Protein AF-A0A8T5L065-F1 (afdb_monomer)

Nearest PDB structures (foldseek):
  7xof-assembly1_A  TM=5.013E-01  e=1.429E-01  Oryza sativa Japonica Group
  6brg-assembly1_A  TM=5.162E-01  e=2.402E-01  Mus musculus
  4zwe-assembly1_A  TM=5.488E-01  e=3.851E-01  Homo sapiens
  8ie2-assembly1_F  TM=4.381E-01  e=1.988E-01  Lactiplantibacillus plantarum WCFS1
  7lu4-assembly1_A  TM=4.436E-01  e=3.381E+00  Thermanaerothrix daxensis

pLDDT: mean 92.86, std 9.63, range [46.34, 98.88]

Foldseek 3Di:
DLDDLLRVLQVQFDPALARGQVLLQQLLVQLLVLCVVVVHDPVLSVLLSVLSNQLQSDDDQPDQCRLVVSLCCCVPVCSCVSNPDDPVSSVVSSVLSVQCRPVHDDDDPSVLSSVCSSCLLLQDPCVVVNLVSSCVRNVHDPCCSQVPVVLVVLVPDDRDDPVSCVVRVVSNVVSNPDDDDD

Sequence (182 aa):
MLYTLGDVVKEVAPNLPYHNFEHMQDVSNLCGIHGKLERVSPDKIFLLKSAGFVHDLIYVPGSKHNEETTVITIKDINMLPKIGYSKGEINFISRMIMATKNPTNPRDIYEMIICDSDLDHLGRDDFPEKSELLRIENGVDEATWYGESQPEFLKDFSFYTNSAKKLRGAKLEENKKIKFNF

Solvent-accessible surface area (backbone atoms only — not comparable to full-atom values): 9910 Å² total; per-residue (Å²): 133,88,72,50,74,66,58,54,44,65,74,57,34,36,97,47,76,41,69,20,54,67,45,24,50,49,19,14,50,36,16,44,50,46,26,54,69,71,65,50,54,71,73,57,27,52,46,39,21,54,24,30,48,42,38,56,46,39,68,54,81,92,57,93,49,32,37,61,51,19,43,49,44,50,62,70,71,37,56,44,55,75,70,67,50,49,74,69,54,50,54,53,28,39,54,36,31,55,23,56,45,83,84,65,72,55,88,47,72,66,22,26,38,45,38,38,24,68,54,41,51,58,23,42,91,61,26,66,62,53,52,49,28,46,33,61,56,64,69,52,55,69,66,57,36,66,71,44,53,51,51,62,62,51,70,83,61,71,61,71,43,72,53,50,38,71,74,20,41,70,46,27,64,52,53,75,63,65,76,83,86,129

Structure (mmCIF, N/CA/C/O backbone):
data_AF-A0A8T5L065-F1
#
_entry.id   AF-A0A8T5L065-F1
#
loop_
_atom_site.group_PDB
_atom_site.id
_atom_site.type_symbol
_atom_site.label_atom_id
_atom_site.label_alt_id
_atom_site.label_comp_id
_atom_site.label_asym_id
_atom_site.label_entity_id
_atom_site.label_seq_id
_atom_site.pdbx_PDB_ins_code
_atom_site.Cartn_x
_atom_site.Cartn_y
_atom_site.Cartn_z
_atom_site.occupancy
_atom_site.B_iso_or_equiv
_atom_site.auth_seq_id
_atom_site.auth_comp_id
_atom_site.auth_asym_id
_atom_site.auth_atom_id
_atom_site.pdbx_PDB_model_num
ATOM 1 N N . MET A 1 1 ? -16.154 24.451 11.955 1.00 46.34 1 MET A N 1
ATOM 2 C CA . MET A 1 1 ? -16.259 23.464 10.862 1.00 46.34 1 MET A CA 1
ATOM 3 C C . MET A 1 1 ? -15.648 22.173 11.376 1.00 46.34 1 MET A C 1
ATOM 5 O O . MET A 1 1 ? -14.521 22.225 11.849 1.00 46.34 1 MET A O 1
ATOM 9 N N . LEU A 1 2 ? -16.400 21.072 11.405 1.00 56.25 2 LEU A N 1
ATOM 10 C CA . LEU A 1 2 ? -15.825 19.750 11.668 1.00 56.25 2 LEU A CA 1
ATOM 11 C C . LEU A 1 2 ? -15.235 19.275 10.337 1.00 56.25 2 LEU A C 1
ATOM 13 O O . LEU A 1 2 ? -15.994 18.985 9.419 1.00 56.25 2 LEU A O 1
ATOM 17 N N . TYR A 1 3 ? -13.911 19.297 10.210 1.00 62.69 3 TYR A N 1
ATOM 18 C CA . TYR A 1 3 ? -13.222 18.763 9.035 1.00 62.69 3 TYR A CA 1
ATOM 19 C C . TYR A 1 3 ? -13.342 17.237 9.025 1.00 62.69 3 TYR A C 1
ATOM 21 O O . TYR A 1 3 ? -13.203 16.599 10.074 1.00 62.69 3 TYR A O 1
ATOM 29 N N . THR A 1 4 ? -13.604 16.643 7.861 1.00 77.38 4 THR A N 1
ATOM 30 C CA . THR A 1 4 ? -13.524 15.188 7.697 1.00 77.38 4 THR A CA 1
ATOM 31 C C . THR A 1 4 ? -12.069 14.755 7.518 1.00 77.38 4 THR A C 1
ATOM 33 O O . THR A 1 4 ? -11.200 15.564 7.194 1.00 77.38 4 THR A O 1
ATOM 36 N N . LEU A 1 5 ? -11.787 13.458 7.684 1.00 77.69 5 LEU A N 1
ATOM 37 C CA . LEU A 1 5 ? -10.464 12.911 7.361 1.00 77.69 5 LEU A CA 1
ATOM 38 C C . LEU A 1 5 ? -10.082 13.192 5.898 1.00 77.69 5 LEU A C 1
ATOM 40 O O . LEU A 1 5 ? -8.930 13.501 5.621 1.00 77.69 5 LEU A O 1
ATOM 44 N N . GLY A 1 6 ? -11.059 13.134 4.987 1.00 81.06 6 GLY A N 1
ATOM 45 C CA . GLY A 1 6 ? -10.874 13.434 3.567 1.00 81.06 6 GLY A CA 1
ATOM 46 C C . GLY A 1 6 ? -10.395 14.859 3.315 1.00 81.06 6 GLY A C 1
ATOM 47 O O . GLY A 1 6 ? -9.448 15.048 2.557 1.00 81.06 6 GLY A O 1
ATOM 48 N N . ASP A 1 7 ? -11.010 15.837 3.984 1.00 79.88 7 ASP A N 1
ATOM 49 C CA . ASP A 1 7 ? -10.659 17.252 3.820 1.00 79.88 7 ASP A CA 1
ATOM 50 C C . ASP A 1 7 ? -9.219 17.511 4.268 1.00 79.88 7 ASP A C 1
ATOM 52 O O . ASP A 1 7 ? -8.439 18.111 3.535 1.00 79.88 7 ASP A O 1
ATOM 56 N N . VAL A 1 8 ? -8.841 16.982 5.438 1.00 79.00 8 VAL A N 1
ATOM 57 C CA . VAL A 1 8 ? -7.492 17.173 5.984 1.00 79.00 8 VAL A CA 1
ATOM 58 C C . VAL A 1 8 ? -6.441 16.498 5.107 1.00 79.00 8 VAL A C 1
ATOM 60 O O . VAL A 1 8 ? -5.447 17.132 4.771 1.00 79.00 8 VAL A O 1
ATOM 63 N N . VAL A 1 9 ? -6.648 15.233 4.712 1.00 84.19 9 VAL A N 1
ATOM 64 C CA . VAL A 1 9 ? -5.679 14.512 3.867 1.00 84.19 9 VAL A CA 1
ATOM 65 C C . VAL A 1 9 ? -5.486 15.226 2.536 1.00 84.19 9 VAL A C 1
ATOM 67 O O . VAL A 1 9 ? -4.354 15.378 2.099 1.00 84.19 9 VAL A O 1
ATOM 70 N N . LYS A 1 10 ? -6.559 15.715 1.907 1.00 85.12 10 LYS A N 1
ATOM 71 C CA . LYS A 1 10 ? -6.457 16.415 0.623 1.00 85.12 10 LYS A CA 1
ATOM 72 C C . LYS A 1 10 ? -5.631 17.701 0.704 1.00 85.12 10 LYS A C 1
ATOM 74 O O . LYS A 1 10 ? -4.955 18.039 -0.259 1.00 85.12 10 LYS A O 1
ATOM 79 N N . GLU A 1 11 ? -5.684 18.410 1.829 1.00 83.94 11 GLU A N 1
ATOM 80 C CA . GLU A 1 11 ? -4.907 19.638 2.033 1.00 83.94 11 GLU A CA 1
ATOM 81 C C . GLU A 1 11 ? -3.415 19.376 2.274 1.00 83.94 11 GLU A C 1
ATOM 83 O O . GLU A 1 11 ? -2.593 20.219 1.918 1.00 83.94 11 GLU A O 1
ATOM 88 N N . VAL A 1 12 ? -3.062 18.238 2.880 1.00 86.38 12 VAL A N 1
ATOM 89 C CA . VAL A 1 12 ? -1.673 17.941 3.281 1.00 86.38 12 VAL A CA 1
ATOM 90 C C . VAL A 1 12 ? -0.993 16.862 2.438 1.00 86.38 12 VAL A C 1
ATOM 92 O O . VAL A 1 12 ? 0.189 16.603 2.647 1.00 86.38 12 VAL A O 1
ATOM 95 N N . ALA A 1 13 ? -1.719 16.222 1.518 1.00 91.56 13 ALA A N 1
ATOM 96 C CA . ALA A 1 13 ? -1.183 15.167 0.670 1.00 91.56 13 ALA A CA 1
ATOM 97 C C . ALA A 1 13 ? 0.028 15.664 -0.140 1.00 91.56 13 ALA A C 1
ATOM 99 O O . ALA A 1 13 ? 0.032 16.815 -0.596 1.00 91.56 13 ALA A O 1
ATOM 100 N N . PRO A 1 14 ? 1.039 14.809 -0.370 1.00 94.12 14 PRO A N 1
ATOM 101 C CA . PRO A 1 14 ? 2.183 15.206 -1.169 1.00 94.12 14 PRO A CA 1
ATOM 102 C C . PRO A 1 14 ? 1.766 15.524 -2.609 1.00 94.12 14 PRO A C 1
ATOM 104 O O . PRO A 1 14 ? 0.931 14.847 -3.211 1.00 94.12 14 PRO A O 1
ATOM 107 N N . ASN A 1 15 ? 2.387 16.554 -3.181 1.00 95.50 15 ASN A N 1
ATOM 108 C CA . ASN A 1 15 ? 2.248 16.885 -4.595 1.00 95.50 15 ASN A CA 1
ATOM 109 C C . ASN A 1 15 ? 3.345 16.170 -5.400 1.00 95.50 15 ASN A C 1
ATOM 111 O O . ASN A 1 15 ? 4.297 16.803 -5.862 1.00 95.50 15 ASN A O 1
ATOM 115 N N . LEU A 1 16 ? 3.241 14.842 -5.484 1.00 97.44 16 LEU A N 1
ATOM 116 C CA . LEU A 1 16 ? 4.192 13.969 -6.175 1.00 97.44 16 LEU A CA 1
ATOM 117 C C . LEU A 1 16 ? 3.524 13.225 -7.348 1.00 97.44 16 LEU A C 1
ATOM 119 O O . LEU A 1 16 ? 2.303 13.044 -7.340 1.00 97.44 16 LEU A O 1
ATOM 123 N N . PRO A 1 17 ? 4.289 12.777 -8.364 1.00 97.75 17 PRO A N 1
ATOM 124 C CA . PRO A 1 17 ? 3.739 12.020 -9.487 1.00 97.75 17 PRO A CA 1
ATOM 125 C C . PRO A 1 17 ? 2.996 10.739 -9.084 1.00 97.75 17 PRO A C 1
ATOM 127 O O . PRO A 1 17 ? 1.953 10.453 -9.673 1.00 97.75 17 PRO A O 1
ATOM 130 N N . TYR A 1 18 ? 3.496 9.985 -8.096 1.00 98.00 18 TYR A N 1
ATOM 131 C CA . TYR A 1 18 ? 2.888 8.731 -7.652 1.00 98.00 18 TYR A CA 1
ATOM 132 C C . TYR A 1 18 ? 2.344 8.818 -6.224 1.00 98.00 18 TYR A C 1
ATOM 134 O O . TYR A 1 18 ? 1.146 8.620 -6.034 1.00 98.00 18 TYR A O 1
ATOM 142 N N . HIS A 1 19 ? 3.178 9.135 -5.229 1.00 97.88 19 HIS A N 1
ATOM 143 C CA . HIS A 1 19 ? 2.781 9.144 -3.814 1.00 97.88 19 HIS A CA 1
ATOM 144 C C . HIS A 1 19 ? 1.993 10.418 -3.475 1.00 97.88 19 HIS A C 1
ATOM 146 O O . HIS A 1 19 ? 2.498 11.349 -2.853 1.00 97.88 19 HIS A O 1
ATOM 152 N N . ASN A 1 20 ? 0.745 10.473 -3.937 1.00 97.00 20 ASN A N 1
ATOM 153 C CA . ASN A 1 20 ? -0.168 11.612 -3.841 1.00 97.00 20 ASN A CA 1
ATOM 154 C C . ASN A 1 20 ? -1.537 11.214 -3.260 1.00 97.00 20 ASN A C 1
ATOM 156 O O . ASN A 1 20 ? -1.747 10.092 -2.787 1.00 97.00 20 ASN A O 1
ATOM 160 N N . PHE A 1 21 ? -2.482 12.159 -3.267 1.00 96.31 21 PHE A N 1
ATOM 161 C CA . PHE A 1 21 ? -3.842 11.941 -2.772 1.00 96.31 21 PHE A CA 1
ATOM 162 C C . PHE A 1 21 ? -4.540 10.774 -3.482 1.00 96.31 21 PHE A C 1
ATOM 164 O O . PHE A 1 21 ? -5.190 9.953 -2.832 1.00 96.31 21 PHE A O 1
ATOM 171 N N . GLU A 1 22 ? -4.406 10.689 -4.804 1.00 96.75 22 GLU A N 1
ATOM 172 C CA . GLU A 1 22 ? -5.032 9.664 -5.630 1.00 96.75 22 GLU A CA 1
ATOM 173 C C . GLU A 1 22 ? -4.492 8.267 -5.299 1.00 96.75 22 GLU A C 1
ATOM 175 O O . GLU A 1 22 ? -5.286 7.332 -5.192 1.00 96.75 22 GLU A O 1
ATOM 180 N N . HIS A 1 23 ? -3.180 8.122 -5.068 1.00 97.75 23 HIS A N 1
ATOM 181 C CA . HIS A 1 23 ? -2.582 6.870 -4.578 1.00 97.75 23 HIS A CA 1
ATOM 182 C C . HIS A 1 23 ? -3.157 6.461 -3.221 1.00 97.75 23 HIS A C 1
ATOM 184 O O . HIS A 1 23 ? -3.730 5.381 -3.096 1.00 97.75 23 HIS A O 1
ATOM 190 N N . MET A 1 24 ? -3.125 7.347 -2.222 1.00 97.38 24 MET A N 1
ATOM 191 C CA . MET A 1 24 ? -3.679 7.041 -0.894 1.00 97.38 24 MET A CA 1
ATOM 192 C C . MET A 1 24 ? -5.179 6.700 -0.944 1.00 97.38 24 MET A C 1
ATOM 194 O O . MET A 1 24 ? -5.663 5.824 -0.217 1.00 97.38 24 MET A O 1
ATOM 198 N N . GLN A 1 25 ? -5.940 7.364 -1.816 1.00 97.31 25 GLN A N 1
ATOM 199 C CA . GLN A 1 25 ? -7.348 7.050 -2.042 1.00 97.31 25 GLN A CA 1
ATOM 200 C C . GLN A 1 25 ? -7.537 5.665 -2.678 1.00 97.31 25 GLN A C 1
ATOM 202 O O . GLN A 1 25 ? -8.428 4.923 -2.252 1.00 97.31 25 GLN A O 1
ATOM 207 N N . ASP A 1 26 ? -6.712 5.302 -3.661 1.00 98.38 26 ASP A N 1
ATOM 208 C CA . ASP A 1 26 ? -6.732 3.984 -4.299 1.00 98.38 26 ASP A CA 1
ATOM 209 C C . ASP A 1 26 ? -6.403 2.875 -3.288 1.00 98.38 26 ASP A C 1
ATOM 211 O O . ASP A 1 26 ? -7.205 1.956 -3.098 1.00 98.38 26 ASP A O 1
ATOM 215 N N . VAL A 1 27 ? -5.316 3.025 -2.522 1.00 98.69 27 VAL A N 1
ATOM 216 C CA . VAL A 1 27 ? -4.924 2.075 -1.466 1.00 98.69 27 VAL A CA 1
ATOM 217 C C . VAL A 1 27 ? -6.023 1.932 -0.409 1.00 98.69 27 VAL A C 1
ATOM 219 O O . VAL A 1 27 ? -6.368 0.818 -0.011 1.00 98.69 27 VAL A O 1
ATOM 222 N N . SER A 1 28 ? -6.668 3.029 0.007 1.00 98.50 28 SER A N 1
ATOM 223 C CA . SER A 1 28 ? -7.823 2.971 0.917 1.00 98.50 28 SER A CA 1
ATOM 224 C C . SER A 1 28 ? -8.985 2.149 0.348 1.00 98.50 28 SER A C 1
ATOM 226 O O . SER A 1 28 ? -9.624 1.369 1.064 1.00 98.50 28 SER A O 1
ATOM 228 N N . ASN A 1 29 ? -9.283 2.297 -0.943 1.00 98.56 29 ASN A N 1
ATOM 229 C CA . ASN A 1 29 ? -10.345 1.537 -1.596 1.00 98.56 29 ASN A CA 1
ATOM 230 C C . ASN A 1 29 ? -9.992 0.049 -1.694 1.00 98.56 29 ASN A C 1
ATOM 232 O O . ASN A 1 29 ? -10.839 -0.797 -1.383 1.00 98.56 29 ASN A O 1
ATOM 236 N N . LEU A 1 30 ? -8.746 -0.265 -2.043 1.00 98.69 30 LEU A N 1
ATOM 237 C CA . LEU A 1 30 ? -8.224 -1.627 -2.145 1.00 98.69 30 LEU A CA 1
ATOM 238 C C . LEU A 1 30 ? -8.205 -2.344 -0.794 1.00 98.69 30 LEU A C 1
ATOM 240 O O . LEU A 1 30 ? -8.701 -3.467 -0.712 1.00 98.69 30 LEU A O 1
ATOM 244 N N . CYS A 1 31 ? -7.813 -1.661 0.285 1.00 98.75 31 CYS A N 1
ATOM 245 C CA . CYS A 1 31 ? -7.964 -2.155 1.657 1.00 98.75 31 CYS A CA 1
ATOM 246 C C . CYS A 1 31 ? -9.412 -2.590 1.947 1.00 98.75 31 CYS A C 1
ATOM 248 O O . CYS A 1 31 ? -9.663 -3.618 2.582 1.00 98.75 31 CYS A O 1
ATOM 250 N N . GLY A 1 32 ? -10.388 -1.823 1.451 1.00 98.62 32 GLY A N 1
ATOM 251 C CA . GLY A 1 32 ? -11.808 -2.147 1.562 1.00 98.62 32 GLY A CA 1
ATOM 252 C C . GLY A 1 32 ? -12.239 -3.364 0.738 1.00 98.62 32 GLY A C 1
ATOM 253 O O . GLY A 1 32 ? -13.094 -4.128 1.187 1.00 98.62 32 GLY A O 1
ATOM 254 N N . ILE A 1 33 ? -11.676 -3.548 -0.458 1.00 98.56 33 ILE A N 1
ATOM 255 C CA . ILE A 1 33 ? -11.961 -4.691 -1.339 1.00 98.56 33 ILE A CA 1
ATOM 256 C C . ILE A 1 33 ? -11.343 -5.966 -0.759 1.00 98.56 33 ILE A C 1
ATOM 258 O O . ILE A 1 33 ? -12.066 -6.930 -0.498 1.00 98.56 33 ILE A O 1
ATOM 262 N N . HIS A 1 34 ? -10.036 -5.954 -0.496 1.00 98.56 34 HIS A N 1
ATOM 263 C CA . HIS A 1 34 ? -9.298 -7.092 0.054 1.00 98.56 34 HIS A CA 1
ATOM 264 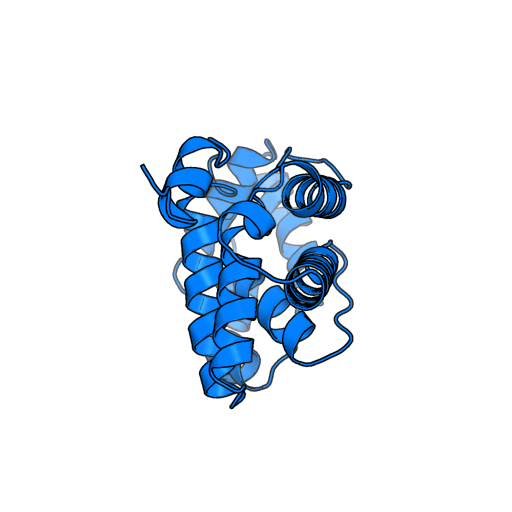C C . HIS A 1 34 ? -9.822 -7.485 1.435 1.00 98.56 34 HIS A C 1
ATOM 266 O O . HIS A 1 34 ? -10.085 -8.661 1.674 1.00 98.56 34 HIS A O 1
ATOM 272 N N . GLY A 1 35 ? -10.129 -6.513 2.301 1.00 98.56 35 GLY A N 1
ATOM 273 C CA . GLY A 1 35 ? -10.752 -6.779 3.599 1.00 98.56 35 GLY A CA 1
ATOM 274 C C . GLY A 1 35 ? -12.093 -7.517 3.499 1.00 98.56 35 GLY A C 1
ATOM 275 O O . GLY A 1 35 ? -12.348 -8.435 4.278 1.00 98.56 35 GLY A O 1
ATOM 276 N N . LYS A 1 36 ? -12.939 -7.189 2.511 1.00 98.56 36 LYS A N 1
ATOM 277 C CA . LYS A 1 36 ? -14.193 -7.929 2.270 1.00 98.56 36 LYS A CA 1
ATOM 278 C C . LYS A 1 36 ? -13.935 -9.345 1.759 1.00 98.56 36 LYS A C 1
ATOM 280 O O . LYS A 1 36 ? -14.602 -10.276 2.208 1.00 98.56 36 LYS A O 1
ATOM 285 N N . LEU A 1 37 ? -12.992 -9.511 0.830 1.00 98.38 37 LEU A N 1
ATOM 286 C CA . LEU A 1 37 ? -12.652 -10.817 0.253 1.00 98.38 37 LEU A CA 1
ATOM 287 C C . LEU A 1 37 ? -12.063 -11.770 1.303 1.00 98.38 37 LEU A C 1
ATOM 289 O O . LEU A 1 37 ? -12.401 -12.953 1.307 1.00 98.38 37 LEU A O 1
ATOM 293 N N . GLU A 1 38 ? -11.276 -11.239 2.237 1.00 98.44 38 GLU A N 1
ATOM 294 C CA . GLU A 1 38 ? -10.713 -11.964 3.385 1.00 98.44 38 GLU A CA 1
ATOM 295 C C . GLU A 1 38 ? -11.676 -12.043 4.588 1.00 98.44 38 GLU A C 1
ATOM 297 O O . GLU A 1 38 ? -11.320 -12.553 5.649 1.00 98.44 38 GLU A O 1
ATOM 302 N N . ARG A 1 39 ? -12.931 -11.591 4.428 1.00 98.06 39 ARG A N 1
ATOM 303 C CA . ARG A 1 39 ? -14.007 -11.676 5.437 1.00 98.06 39 ARG A CA 1
ATOM 304 C C . ARG A 1 39 ? -13.674 -10.985 6.765 1.00 98.06 39 ARG A C 1
ATOM 306 O O . ARG A 1 39 ? -14.130 -11.411 7.827 1.00 98.06 39 ARG A O 1
ATOM 313 N N . VAL A 1 40 ? -12.907 -9.900 6.703 1.00 98.25 40 VAL A N 1
ATOM 314 C CA . VAL A 1 40 ? -12.627 -9.030 7.846 1.00 98.25 40 VAL A CA 1
ATOM 315 C C . VAL A 1 40 ? -13.912 -8.318 8.286 1.00 98.25 40 VAL A C 1
ATOM 317 O O . VAL A 1 40 ? -14.769 -7.980 7.467 1.00 98.25 40 VAL A O 1
ATOM 320 N N . SER A 1 41 ? -14.073 -8.094 9.591 1.00 98.19 41 SER A N 1
ATOM 321 C CA . SER A 1 41 ? -15.260 -7.432 10.133 1.00 98.19 41 SER A CA 1
ATOM 322 C C . SER A 1 41 ? -15.355 -5.959 9.689 1.00 98.19 41 SER A C 1
ATOM 324 O O . SER A 1 41 ? -14.328 -5.314 9.462 1.00 98.19 41 SER A O 1
ATOM 326 N N . PRO A 1 42 ? -16.568 -5.382 9.568 1.00 97.81 42 PRO A N 1
ATOM 327 C CA . PRO A 1 42 ? -16.742 -4.017 9.062 1.00 97.81 42 PRO A CA 1
ATOM 328 C C . PRO A 1 42 ? -15.982 -2.934 9.843 1.00 97.81 42 PRO A C 1
ATOM 330 O O . PRO A 1 42 ? -15.457 -2.003 9.237 1.00 97.81 42 PRO A O 1
ATOM 333 N N . ASP A 1 43 ? -15.879 -3.069 11.168 1.00 96.62 43 ASP A N 1
ATOM 334 C CA . ASP A 1 43 ? -15.108 -2.170 12.035 1.00 96.62 43 ASP A CA 1
ATOM 335 C C . ASP A 1 43 ? -13.608 -2.215 11.711 1.00 96.62 43 ASP A C 1
ATOM 337 O O . ASP A 1 43 ? -12.946 -1.182 11.644 1.00 96.62 43 ASP A O 1
ATOM 341 N N . LYS A 1 44 ? -13.062 -3.400 11.425 1.00 98.31 44 LYS A N 1
ATOM 342 C CA . LYS A 1 44 ? -11.657 -3.557 11.034 1.00 98.31 44 LYS A CA 1
ATOM 343 C C . LYS A 1 44 ? -11.402 -3.140 9.595 1.00 98.31 44 LYS A C 1
ATOM 345 O O . LYS A 1 44 ? -10.351 -2.564 9.328 1.00 98.31 44 LYS A O 1
ATOM 350 N N . ILE A 1 45 ? -12.364 -3.345 8.694 1.00 98.56 45 ILE A N 1
ATOM 351 C CA . ILE A 1 45 ? -12.307 -2.789 7.336 1.00 98.56 45 ILE A CA 1
ATOM 352 C C . ILE A 1 45 ? -12.235 -1.265 7.402 1.00 98.56 45 ILE A C 1
ATOM 354 O O . ILE A 1 45 ? -11.416 -0.678 6.706 1.00 98.56 45 ILE A O 1
ATOM 358 N N . PHE A 1 46 ? -13.037 -0.618 8.250 1.00 97.19 46 PHE A N 1
ATOM 359 C CA . PHE A 1 46 ? -12.953 0.830 8.434 1.00 97.19 46 PHE A CA 1
ATOM 360 C C . PHE A 1 46 ? -11.533 1.265 8.827 1.00 97.19 46 PHE A C 1
ATOM 362 O O . PHE A 1 46 ? -10.966 2.126 8.163 1.00 97.19 46 PHE A O 1
ATOM 369 N N . LEU A 1 47 ? -10.909 0.606 9.810 1.00 97.88 47 LEU A N 1
ATOM 370 C CA . LEU A 1 47 ? -9.535 0.925 10.222 1.00 97.88 47 LEU A CA 1
ATOM 371 C C . LEU A 1 47 ? -8.484 0.633 9.138 1.00 97.88 47 LEU A C 1
ATOM 373 O O . LEU A 1 47 ? -7.535 1.403 9.002 1.00 97.88 47 LEU A O 1
ATOM 377 N N . LEU A 1 48 ? -8.648 -0.438 8.354 1.00 98.62 48 LEU A N 1
ATOM 378 C CA . LEU A 1 48 ? -7.799 -0.745 7.194 1.00 98.62 48 LEU A CA 1
ATOM 379 C C . LEU A 1 48 ? -7.874 0.362 6.141 1.00 98.62 48 LEU A C 1
ATOM 381 O O . LEU A 1 48 ? -6.848 0.834 5.653 1.00 98.62 48 LEU A O 1
ATOM 385 N N . LYS A 1 49 ? -9.093 0.806 5.819 1.00 98.25 49 LYS A N 1
ATOM 386 C CA . LYS A 1 49 ? -9.316 1.919 4.896 1.00 98.25 49 LYS A CA 1
ATOM 387 C C . LYS A 1 49 ? -8.666 3.198 5.408 1.00 98.25 49 LYS A C 1
ATOM 389 O O . LYS A 1 49 ? -8.053 3.908 4.617 1.00 98.25 49 LYS A O 1
ATOM 394 N N . SER A 1 50 ? -8.781 3.482 6.704 1.00 96.44 50 SER A N 1
ATOM 395 C CA . SER A 1 50 ? -8.157 4.654 7.319 1.00 96.44 50 SER A CA 1
ATOM 396 C C . SER A 1 50 ? -6.637 4.592 7.258 1.00 96.44 50 SER A C 1
ATOM 398 O O . SER A 1 50 ? -6.022 5.604 6.956 1.00 96.44 50 SER A O 1
ATOM 400 N N . ALA A 1 51 ? -6.036 3.420 7.490 1.00 97.69 51 ALA A N 1
ATOM 401 C CA . ALA A 1 51 ? -4.594 3.239 7.357 1.00 97.69 51 ALA A CA 1
ATOM 402 C C . ALA A 1 51 ? -4.122 3.437 5.915 1.00 97.69 51 ALA A C 1
ATOM 404 O O . ALA A 1 51 ? -3.235 4.251 5.693 1.00 97.69 51 ALA A O 1
ATOM 405 N N . GLY A 1 52 ? -4.770 2.795 4.937 1.00 98.06 52 GLY A N 1
ATOM 406 C CA . GLY A 1 52 ? -4.443 2.995 3.520 1.00 98.06 52 GLY A CA 1
ATOM 407 C C . GLY A 1 52 ? -4.582 4.455 3.075 1.00 98.06 52 GLY A C 1
ATOM 408 O O . GLY A 1 52 ? -3.747 4.964 2.340 1.00 98.06 52 GLY A O 1
ATOM 409 N N . PHE A 1 53 ? -5.577 5.173 3.600 1.00 96.56 53 PHE A N 1
ATOM 410 C CA . PHE A 1 53 ? -5.819 6.573 3.244 1.00 96.56 53 PHE A CA 1
ATOM 411 C C . PHE A 1 53 ? -4.772 7.561 3.776 1.00 96.56 53 PHE A C 1
ATOM 413 O O . PHE A 1 53 ? -4.750 8.706 3.337 1.00 96.56 53 PHE A O 1
ATOM 420 N N . VAL A 1 54 ? -3.942 7.154 4.741 1.00 95.69 54 VAL A N 1
ATOM 421 C CA . VAL A 1 54 ? -2.955 8.045 5.372 1.00 95.69 54 VAL A CA 1
ATOM 422 C C . VAL A 1 54 ? -1.536 7.479 5.386 1.00 95.69 54 VAL A C 1
ATOM 424 O O . VAL A 1 54 ? -0.669 8.122 5.962 1.00 95.69 54 VAL A O 1
ATOM 427 N N . HIS A 1 55 ? -1.281 6.295 4.820 1.00 97.25 55 HIS A N 1
ATOM 428 C CA . HIS A 1 55 ? 0.013 5.610 4.966 1.00 97.25 55 HIS A CA 1
ATOM 429 C C . HIS A 1 55 ? 1.205 6.400 4.394 1.00 97.25 55 HIS A C 1
ATOM 431 O O . HIS A 1 55 ? 2.265 6.406 5.017 1.00 97.25 55 HIS A O 1
ATOM 437 N N . ASP A 1 56 ? 0.975 7.166 3.324 1.00 96.88 56 ASP A N 1
ATOM 438 C CA . ASP A 1 56 ? 1.961 8.047 2.679 1.00 96.88 56 ASP A CA 1
ATOM 439 C C . ASP A 1 56 ? 1.656 9.533 2.877 1.00 96.88 56 ASP A C 1
ATOM 441 O O . ASP A 1 56 ? 2.027 10.384 2.068 1.00 96.88 56 ASP A O 1
ATOM 445 N N . LEU A 1 57 ? 0.968 9.877 3.970 1.00 93.75 57 LEU A N 1
ATOM 446 C CA . LEU A 1 57 ? 0.628 11.269 4.264 1.00 93.75 57 LEU A CA 1
ATOM 447 C C . LEU A 1 57 ? 1.878 12.157 4.324 1.00 93.75 57 LEU A C 1
ATOM 449 O O . LEU A 1 57 ? 1.831 13.315 3.918 1.00 93.75 57 LEU A O 1
ATOM 453 N N . ILE A 1 58 ? 2.986 11.604 4.827 1.00 94.06 58 ILE A N 1
ATOM 454 C CA . ILE A 1 58 ? 4.310 12.208 4.754 1.00 94.06 58 ILE A CA 1
ATOM 455 C C . ILE A 1 58 ? 5.202 11.316 3.900 1.00 94.06 58 ILE A C 1
ATOM 457 O O . ILE A 1 58 ? 5.602 10.234 4.331 1.00 94.06 58 ILE A O 1
ATOM 461 N N . TYR A 1 59 ? 5.554 11.802 2.712 1.00 96.06 59 TYR A N 1
ATOM 462 C CA . TYR A 1 59 ? 6.388 11.059 1.780 1.00 96.06 59 TYR A CA 1
ATOM 463 C C . TYR A 1 59 ? 7.503 11.929 1.200 1.00 96.06 59 TYR A C 1
ATOM 465 O O . TYR A 1 59 ? 7.262 13.017 0.673 1.00 96.06 59 TYR A O 1
ATOM 473 N N . VAL A 1 60 ? 8.737 11.435 1.300 1.00 96.12 60 VAL A N 1
ATOM 474 C C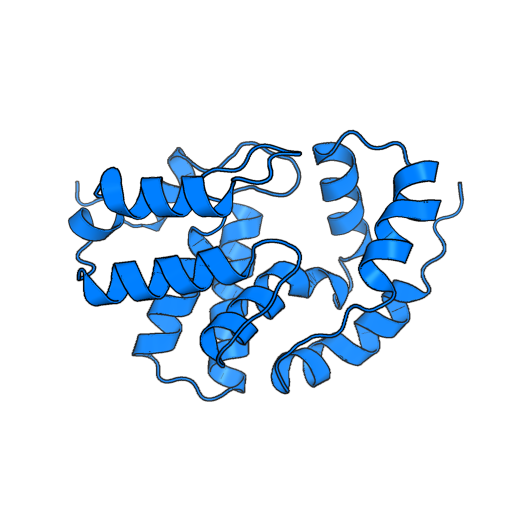A . VAL A 1 60 ? 9.922 12.023 0.669 1.00 96.12 60 VAL A CA 1
ATOM 475 C C . VAL A 1 60 ? 10.590 10.941 -0.187 1.00 96.12 60 VAL A C 1
ATOM 477 O O . VAL A 1 60 ? 11.018 9.926 0.375 1.00 96.12 60 VAL A O 1
ATOM 480 N N . PRO A 1 61 ? 10.710 11.125 -1.517 1.00 94.00 61 PRO A N 1
ATOM 481 C CA . PRO A 1 61 ? 11.376 10.154 -2.384 1.00 94.00 61 PRO A CA 1
ATOM 482 C C . PRO A 1 61 ? 12.797 9.824 -1.902 1.00 94.00 61 PRO A C 1
ATOM 484 O O . PRO A 1 61 ? 13.562 10.711 -1.519 1.00 94.00 61 PRO A O 1
ATOM 487 N N . GLY A 1 62 ? 13.141 8.534 -1.872 1.00 90.31 62 GLY A N 1
ATOM 488 C CA . GLY A 1 62 ? 14.440 8.029 -1.402 1.00 90.31 62 GLY A CA 1
ATOM 489 C C . GLY A 1 62 ? 14.636 7.972 0.123 1.00 90.31 62 GLY A C 1
ATOM 490 O O . GLY A 1 62 ? 15.654 7.455 0.591 1.00 90.31 62 GLY A O 1
ATOM 491 N N . SER A 1 63 ? 13.687 8.465 0.923 1.00 93.88 63 SER A N 1
ATOM 492 C CA . SER A 1 63 ? 13.740 8.368 2.386 1.00 93.88 63 SER A CA 1
ATOM 493 C C . SER A 1 63 ? 13.409 6.956 2.874 1.00 93.88 63 SER A C 1
ATOM 495 O O . SER A 1 63 ? 12.474 6.321 2.403 1.00 93.88 63 SER A O 1
ATOM 497 N N . LYS A 1 64 ? 14.137 6.483 3.895 1.00 93.38 64 LYS A N 1
ATOM 498 C CA . LYS A 1 64 ? 13.856 5.214 4.599 1.00 93.38 64 LYS A CA 1
ATOM 499 C C . LYS A 1 64 ? 12.992 5.399 5.850 1.00 93.38 64 LYS A C 1
ATOM 501 O O . LYS A 1 64 ? 12.944 4.496 6.685 1.00 93.38 64 LYS A O 1
ATOM 506 N N . HIS A 1 65 ? 12.417 6.585 6.035 1.00 96.00 65 HIS A N 1
ATOM 507 C CA . HIS A 1 65 ? 11.735 6.989 7.267 1.00 96.00 65 HIS A CA 1
ATOM 508 C C . HIS A 1 65 ? 10.304 7.493 7.029 1.00 96.00 65 HIS A C 1
ATOM 510 O O . HIS A 1 65 ? 9.743 8.140 7.915 1.00 96.00 65 HIS A O 1
ATOM 516 N N . ASN A 1 66 ? 9.723 7.259 5.847 1.00 96.94 66 ASN A N 1
ATOM 517 C CA . ASN A 1 66 ? 8.407 7.798 5.492 1.00 96.94 66 ASN A CA 1
ATOM 518 C C . ASN A 1 66 ? 7.313 7.232 6.410 1.00 96.94 66 ASN A C 1
ATOM 520 O O . ASN A 1 66 ? 6.582 8.001 7.030 1.00 96.94 66 ASN A O 1
ATOM 524 N N . GLU A 1 67 ? 7.284 5.917 6.632 1.00 97.62 67 GLU A N 1
ATOM 525 C CA . GLU A 1 67 ? 6.279 5.259 7.473 1.00 97.62 67 GLU A CA 1
ATOM 526 C C . GLU A 1 67 ? 6.395 5.694 8.938 1.00 97.62 67 GLU A C 1
ATOM 528 O O . GLU A 1 67 ? 5.389 6.030 9.569 1.00 97.62 67 GLU A O 1
ATOM 533 N N . GLU A 1 68 ? 7.617 5.756 9.488 1.00 96.44 68 GLU A N 1
ATOM 534 C CA . GLU A 1 68 ? 7.834 6.273 10.843 1.00 96.44 68 GLU A CA 1
ATOM 535 C C . GLU A 1 68 ? 7.353 7.719 10.983 1.00 96.44 68 GLU A C 1
ATOM 537 O O . GLU A 1 68 ? 6.673 8.056 11.956 1.00 96.44 68 GLU A O 1
ATOM 542 N N . THR A 1 69 ? 7.689 8.570 10.012 1.00 94.75 69 THR A N 1
ATOM 543 C CA . THR A 1 69 ? 7.331 9.993 10.039 1.00 94.75 69 THR A CA 1
ATOM 544 C C . THR A 1 69 ? 5.822 10.190 9.909 1.00 94.75 69 THR A C 1
ATOM 546 O O . THR A 1 69 ? 5.240 11.003 10.635 1.00 94.75 69 THR A O 1
ATOM 549 N N . THR A 1 70 ? 5.163 9.405 9.057 1.00 95.06 70 THR A N 1
ATOM 550 C CA . THR A 1 70 ? 3.703 9.363 8.957 1.00 95.06 70 THR A CA 1
ATOM 551 C C . THR A 1 70 ? 3.081 8.919 10.278 1.00 95.06 70 THR A C 1
ATOM 553 O O . THR A 1 70 ? 2.164 9.570 10.776 1.00 95.06 70 THR A O 1
ATOM 556 N N . VAL A 1 71 ? 3.593 7.853 10.903 1.00 95.00 71 VAL A N 1
ATOM 557 C CA . VAL A 1 71 ? 3.081 7.351 12.188 1.00 95.00 71 VAL A CA 1
ATOM 558 C C . VAL A 1 71 ? 3.204 8.390 13.299 1.00 95.00 71 VAL A C 1
ATOM 560 O O . VAL A 1 71 ? 2.259 8.559 14.074 1.00 95.00 71 VAL A O 1
ATOM 563 N N . ILE A 1 72 ? 4.341 9.084 13.378 1.00 92.19 72 ILE A N 1
ATOM 564 C CA . ILE A 1 72 ? 4.540 10.210 14.300 1.00 92.19 72 ILE A CA 1
ATOM 565 C C . ILE A 1 72 ? 3.494 11.287 14.011 1.00 92.19 72 ILE A C 1
ATOM 567 O O . ILE A 1 72 ? 2.765 11.692 14.909 1.00 92.19 72 ILE A O 1
ATOM 571 N N . THR A 1 73 ? 3.333 11.673 12.747 1.00 88.88 73 THR A N 1
ATOM 572 C CA . THR A 1 73 ? 2.388 12.712 12.325 1.00 88.88 73 THR A CA 1
ATOM 573 C C . THR A 1 73 ? 0.940 12.396 12.708 1.00 88.88 73 THR A C 1
ATOM 575 O O . THR A 1 73 ? 0.275 13.220 13.340 1.00 88.88 73 THR A O 1
ATOM 578 N N . ILE A 1 74 ? 0.432 11.200 12.399 1.00 88.62 74 ILE A N 1
ATOM 579 C CA . ILE A 1 7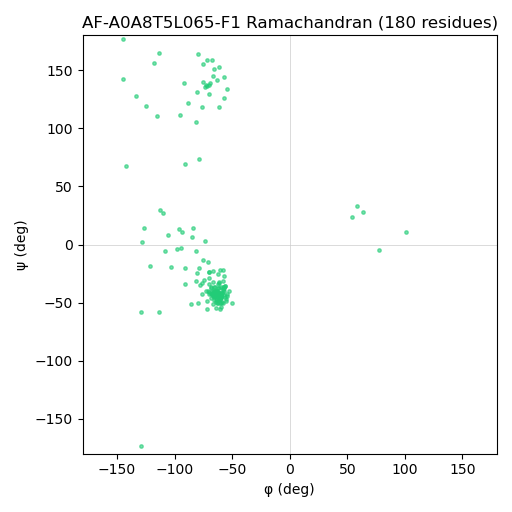4 ? -0.971 10.852 12.686 1.00 88.62 74 ILE A CA 1
ATOM 580 C C . ILE A 1 74 ? -1.252 10.696 14.189 1.00 88.62 74 ILE A C 1
ATOM 582 O O . ILE A 1 74 ? -2.402 10.857 14.613 1.00 88.62 74 ILE A O 1
ATOM 586 N N . LYS A 1 75 ? -0.218 10.394 14.990 1.00 86.06 75 LYS A N 1
ATOM 587 C CA . LYS A 1 75 ? -0.286 10.337 16.457 1.00 86.06 75 LYS A CA 1
ATOM 588 C C . LYS A 1 75 ? -0.210 11.730 17.082 1.00 86.06 75 LYS A C 1
ATOM 590 O O . LYS A 1 75 ? -1.068 12.067 17.896 1.00 86.06 75 LYS A O 1
ATOM 595 N N . ASP A 1 76 ? 0.776 12.530 16.684 1.00 69.69 76 ASP A N 1
ATOM 596 C CA . ASP A 1 76 ? 1.184 13.751 17.388 1.00 69.69 76 ASP A CA 1
ATOM 597 C C . ASP A 1 76 ? 0.454 15.003 16.893 1.00 69.69 76 ASP A C 1
ATOM 599 O O . ASP A 1 76 ? 0.094 15.867 17.696 1.00 69.69 76 ASP A O 1
ATOM 603 N N . ILE A 1 77 ? 0.123 15.096 15.597 1.00 58.25 77 ILE A N 1
ATOM 604 C CA . ILE A 1 77 ? -0.621 16.249 15.045 1.00 58.25 77 ILE A CA 1
ATOM 605 C C . ILE A 1 77 ? -2.112 16.213 15.464 1.00 58.25 77 ILE A C 1
ATOM 607 O O . ILE A 1 77 ? -2.910 17.097 15.134 1.00 58.25 77 ILE A O 1
ATOM 611 N N . ASN A 1 78 ? -2.509 15.233 16.288 1.00 58.75 78 ASN A N 1
ATOM 612 C CA . ASN A 1 78 ? -3.874 15.032 16.772 1.00 58.75 78 ASN A CA 1
ATOM 613 C C . ASN A 1 78 ? -4.906 14.942 15.632 1.00 58.75 78 ASN A C 1
ATOM 615 O O . ASN A 1 78 ? -6.086 15.196 15.858 1.00 58.75 78 ASN A O 1
ATOM 619 N N . MET A 1 79 ? -4.490 14.574 14.416 1.00 70.12 79 MET A N 1
ATOM 620 C CA . MET A 1 79 ? -5.388 14.469 13.266 1.00 70.12 79 MET A CA 1
ATOM 621 C C . MET A 1 79 ? -6.481 13.431 13.533 1.00 70.12 79 MET A C 1
ATOM 623 O O . MET A 1 79 ? -7.662 13.764 13.532 1.00 70.12 79 MET A O 1
ATOM 627 N N . LEU A 1 80 ? -6.094 12.199 13.870 1.00 73.06 80 LEU A N 1
ATOM 628 C CA . LEU A 1 80 ? -7.051 11.135 14.180 1.00 73.06 80 LEU A CA 1
ATOM 629 C C . LEU A 1 80 ? -7.789 11.356 15.520 1.00 73.06 80 LEU A C 1
ATOM 631 O O . LEU A 1 80 ? -9.015 11.213 15.529 1.00 73.06 80 LEU A O 1
ATOM 635 N N . PRO A 1 81 ? -7.131 11.778 16.624 1.00 71.06 81 PRO A N 1
ATOM 636 C CA . PRO A 1 81 ? -7.831 12.144 17.858 1.00 71.06 81 PRO A CA 1
ATOM 637 C C . PRO A 1 81 ? -8.919 13.214 17.682 1.00 71.06 81 PRO A C 1
ATOM 639 O O . PRO A 1 81 ? -10.010 13.062 18.225 1.00 71.06 81 PRO A O 1
ATOM 642 N N . LYS A 1 82 ? -8.673 14.275 16.895 1.00 73.75 82 LYS A N 1
ATOM 643 C CA . LYS A 1 82 ? -9.665 15.341 16.637 1.00 73.75 82 LYS A CA 1
ATOM 644 C C . LYS A 1 82 ? -10.871 14.857 15.830 1.00 73.75 82 LYS A C 1
ATOM 646 O O . LYS A 1 82 ? -11.930 15.472 15.908 1.00 73.75 82 LYS A O 1
ATOM 651 N N . ILE A 1 83 ? -10.709 13.772 15.073 1.00 75.62 83 ILE A N 1
ATOM 652 C CA . ILE A 1 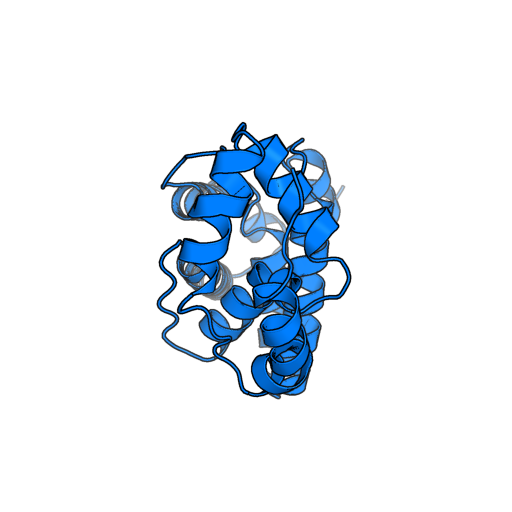83 ? -11.752 13.159 14.238 1.00 75.62 83 ILE A CA 1
ATOM 653 C C . ILE A 1 83 ? -12.465 12.011 14.992 1.00 75.62 83 ILE A C 1
ATOM 655 O O . ILE A 1 83 ? -13.442 11.456 14.498 1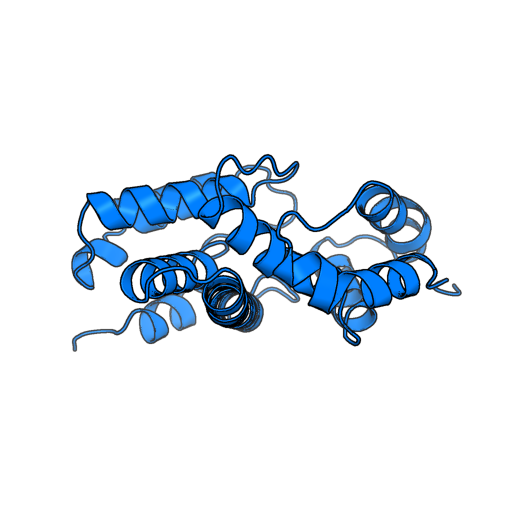.00 75.62 83 ILE A O 1
ATOM 659 N N . GLY A 1 84 ? -12.039 11.691 16.222 1.00 84.12 84 GLY A N 1
ATOM 660 C CA . GLY A 1 84 ? -12.743 10.775 17.125 1.00 84.12 84 GLY A CA 1
ATOM 661 C C . GLY A 1 84 ? -12.176 9.356 17.211 1.00 84.12 84 GLY A C 1
ATOM 662 O O . GLY A 1 84 ? -12.816 8.499 17.813 1.00 84.12 84 GLY A O 1
ATOM 663 N N . TYR A 1 85 ? -10.987 9.092 16.657 1.00 89.44 85 TYR A N 1
ATOM 664 C CA . TYR A 1 85 ? -10.330 7.792 16.824 1.00 89.44 85 TYR A CA 1
ATOM 665 C C . TYR A 1 85 ? -9.807 7.618 18.253 1.00 89.44 85 TYR A C 1
ATOM 667 O O . TYR A 1 85 ? -9.157 8.501 18.820 1.00 89.44 85 TYR A O 1
ATOM 675 N N . SER A 1 86 ? -10.028 6.438 18.820 1.00 92.25 86 SER A N 1
ATOM 676 C CA . SER A 1 86 ? -9.457 6.037 20.102 1.00 92.25 86 SER A CA 1
ATOM 677 C C . SER A 1 86 ? -7.955 5.755 19.994 1.00 92.25 86 SER A C 1
ATOM 679 O O . SER A 1 86 ? -7.420 5.404 18.941 1.00 92.25 86 SER A O 1
ATOM 681 N N . LYS A 1 87 ? -7.252 5.805 21.132 1.00 92.00 87 LYS A N 1
ATOM 682 C CA . LYS A 1 87 ? -5.826 5.437 21.212 1.00 92.00 87 LYS A CA 1
ATOM 683 C C . LYS A 1 87 ? -5.553 4.014 20.703 1.00 92.00 87 LYS A C 1
ATOM 685 O O . LYS A 1 87 ? -4.510 3.766 20.102 1.00 92.00 87 LYS A O 1
ATOM 690 N N . GLY A 1 88 ? -6.479 3.082 20.947 1.00 95.38 88 GLY A N 1
ATOM 691 C CA . GLY A 1 88 ? -6.372 1.703 20.470 1.00 95.38 88 GLY A CA 1
ATOM 692 C C . GLY A 1 88 ? -6.427 1.613 18.945 1.00 95.38 88 GLY A C 1
ATOM 693 O O . GLY A 1 88 ? -5.600 0.933 18.343 1.00 95.38 88 GLY A O 1
ATOM 694 N N . GLU A 1 89 ? -7.346 2.347 18.320 1.00 95.38 89 GLU A N 1
ATOM 695 C CA . GLU A 1 89 ? -7.482 2.401 16.861 1.00 95.38 89 GLU A CA 1
ATOM 696 C C . GLU A 1 89 ? -6.285 3.081 16.199 1.00 95.38 89 GLU A C 1
ATOM 698 O O . GLU A 1 89 ? -5.765 2.560 15.218 1.00 95.38 89 GLU A O 1
ATOM 703 N N . ILE A 1 90 ? -5.788 4.181 16.772 1.00 94.69 90 ILE A N 1
ATOM 704 C CA . ILE A 1 90 ? -4.592 4.872 16.266 1.00 94.69 90 ILE A CA 1
ATOM 705 C C . ILE A 1 90 ? -3.385 3.935 16.295 1.00 94.69 90 ILE A C 1
ATOM 707 O O . ILE A 1 90 ? -2.681 3.810 15.300 1.00 94.69 90 ILE A O 1
ATOM 711 N N . ASN A 1 91 ? -3.165 3.218 17.401 1.00 95.94 91 ASN A N 1
ATOM 712 C CA . ASN A 1 91 ? -2.075 2.243 17.486 1.00 95.94 91 ASN A CA 1
ATOM 713 C C . ASN A 1 91 ? -2.225 1.113 16.461 1.00 95.94 91 ASN A C 1
ATOM 715 O O . ASN A 1 91 ? -1.229 0.658 15.897 1.00 95.94 91 ASN A O 1
ATOM 719 N N . PHE A 1 92 ? -3.456 0.666 16.216 1.00 97.44 92 PHE A N 1
ATOM 720 C CA . PHE A 1 92 ? -3.743 -0.362 15.225 1.00 97.44 92 PHE A CA 1
ATOM 721 C C . PHE A 1 92 ? -3.457 0.126 13.797 1.00 97.44 92 PHE A C 1
ATOM 723 O O . PHE A 1 92 ? -2.797 -0.584 13.043 1.00 97.44 92 PHE A O 1
ATOM 730 N N . ILE A 1 93 ? -3.869 1.353 13.464 1.00 97.38 93 ILE A N 1
ATOM 731 C CA . ILE A 1 93 ? -3.565 2.030 12.194 1.00 97.38 93 ILE A CA 1
ATOM 732 C C . ILE A 1 93 ? -2.057 2.199 12.015 1.00 97.38 93 ILE A C 1
ATOM 734 O O . ILE A 1 93 ? -1.512 1.785 10.998 1.00 97.38 93 ILE A O 1
ATOM 738 N N . SER A 1 94 ? -1.360 2.732 13.021 1.00 97.38 94 SER A N 1
ATOM 739 C CA . SER A 1 94 ? 0.087 2.935 12.949 1.00 97.38 94 SER A CA 1
ATOM 740 C C . SER A 1 94 ? 0.846 1.641 12.696 1.00 97.38 94 SER A C 1
ATOM 742 O O . SER A 1 94 ? 1.815 1.631 11.952 1.00 97.38 94 SER A O 1
ATOM 744 N N . ARG A 1 95 ? 0.408 0.538 13.306 1.00 98.06 95 ARG A N 1
ATOM 745 C CA . ARG A 1 95 ? 1.019 -0.773 13.098 1.00 98.06 95 ARG A CA 1
ATOM 746 C C . ARG A 1 95 ? 0.874 -1.254 11.650 1.00 98.06 95 ARG A C 1
ATOM 748 O O . ARG A 1 95 ? 1.824 -1.818 11.125 1.00 98.06 95 ARG A O 1
ATOM 755 N N . MET A 1 96 ? -0.286 -1.026 11.033 1.00 98.62 96 MET A N 1
ATOM 756 C CA . MET A 1 96 ? -0.524 -1.362 9.626 1.00 98.62 96 MET A CA 1
ATOM 757 C C . MET A 1 96 ? 0.357 -0.518 8.699 1.00 98.62 96 MET A C 1
ATOM 759 O O . MET A 1 96 ? 1.007 -1.080 7.830 1.00 98.62 96 MET A O 1
ATOM 763 N N . ILE A 1 97 ? 0.465 0.792 8.941 1.00 98.44 97 ILE A N 1
ATOM 764 C CA . ILE A 1 97 ? 1.351 1.683 8.167 1.00 98.44 97 ILE A CA 1
ATOM 765 C C . ILE A 1 97 ? 2.813 1.242 8.293 1.00 98.44 97 ILE A C 1
ATOM 767 O O . ILE A 1 97 ? 3.507 1.114 7.300 1.00 98.44 97 ILE A O 1
ATOM 771 N N . MET A 1 98 ? 3.283 0.899 9.496 1.00 98.38 98 MET A N 1
ATOM 772 C CA . MET A 1 98 ? 4.654 0.396 9.661 1.00 98.38 98 MET A CA 1
ATOM 773 C C . MET A 1 98 ? 4.941 -0.897 8.882 1.00 98.38 98 MET A C 1
ATOM 775 O O . MET A 1 98 ? 6.108 -1.206 8.655 1.00 98.38 98 MET A O 1
ATOM 779 N N . ALA A 1 99 ? 3.917 -1.673 8.515 1.00 98.50 99 ALA A N 1
ATOM 780 C CA . ALA A 1 99 ? 4.096 -2.911 7.765 1.00 98.50 99 ALA A CA 1
ATOM 781 C C . ALA A 1 99 ? 4.331 -2.682 6.263 1.00 98.50 99 ALA A C 1
ATOM 783 O O . ALA A 1 99 ? 4.879 -3.578 5.623 1.00 98.50 99 ALA A O 1
ATOM 784 N N . THR A 1 100 ? 3.967 -1.515 5.710 1.00 98.12 100 THR A N 1
ATOM 785 C CA . THR A 1 100 ? 4.204 -1.177 4.289 1.00 98.12 100 THR A CA 1
ATOM 786 C C . THR A 1 100 ? 5.665 -0.832 4.004 1.00 98.12 100 THR A C 1
ATOM 788 O O . THR A 1 100 ? 6.095 -0.862 2.856 1.00 98.12 100 THR A O 1
ATOM 791 N N . LYS A 1 101 ? 6.465 -0.608 5.052 1.00 96.75 101 LYS A N 1
ATOM 792 C CA . LYS A 1 101 ? 7.896 -0.348 4.936 1.00 96.75 101 LYS A CA 1
ATOM 793 C C . LYS A 1 101 ? 8.627 -1.476 4.208 1.00 96.75 101 LYS A C 1
ATOM 795 O O . LYS A 1 101 ? 8.589 -2.629 4.634 1.00 96.75 101 LYS A O 1
ATOM 800 N N . ASN A 1 102 ? 9.363 -1.124 3.156 1.00 90.56 102 ASN A N 1
ATOM 801 C CA . ASN A 1 102 ? 10.143 -2.061 2.347 1.00 90.56 102 ASN A CA 1
ATOM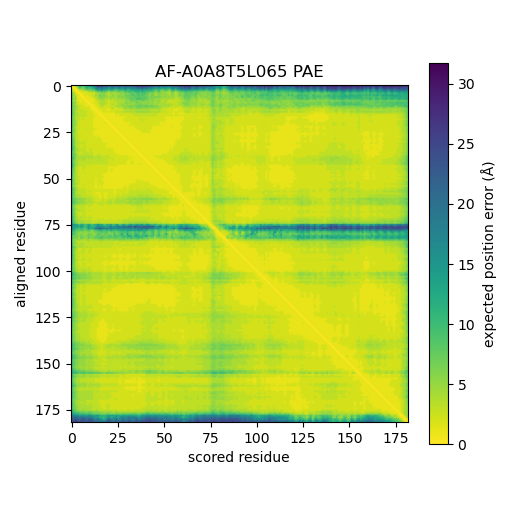 802 C C . ASN A 1 102 ? 11.505 -2.401 3.016 1.00 90.56 102 ASN A C 1
ATOM 804 O O . ASN A 1 102 ? 12.227 -1.480 3.418 1.00 90.56 102 ASN A O 1
ATOM 808 N N . PRO A 1 103 ? 11.905 -3.687 3.133 1.00 91.88 103 PRO A N 1
ATOM 809 C CA . PRO A 1 103 ? 11.157 -4.895 2.767 1.00 91.88 103 PRO A CA 1
ATOM 810 C C . PRO A 1 103 ? 10.017 -5.206 3.734 1.00 91.88 103 PRO A C 1
ATOM 812 O O . PRO A 1 103 ? 10.189 -5.179 4.954 1.00 91.88 103 PRO A O 1
ATOM 815 N N . THR A 1 104 ? 8.863 -5.559 3.166 1.00 94.56 104 THR A N 1
ATOM 816 C CA . THR A 1 104 ? 7.641 -5.847 3.918 1.00 94.56 104 THR A CA 1
ATOM 817 C C . THR A 1 104 ? 7.739 -7.193 4.639 1.00 94.56 104 THR A C 1
ATOM 819 O O . THR A 1 104 ? 8.187 -8.198 4.083 1.00 94.56 104 THR A O 1
ATOM 822 N N . ASN A 1 105 ? 7.282 -7.236 5.892 1.00 94.50 105 ASN A N 1
ATOM 823 C CA . ASN A 1 105 ? 7.213 -8.463 6.695 1.00 94.50 105 ASN A CA 1
ATOM 824 C C . ASN A 1 105 ? 5.934 -8.487 7.558 1.00 94.50 105 ASN A C 1
ATOM 826 O O . ASN A 1 105 ? 6.012 -8.355 8.786 1.00 94.50 105 ASN A O 1
ATOM 830 N N . PRO A 1 106 ? 4.747 -8.588 6.929 1.00 97.81 106 PRO A N 1
ATOM 831 C CA . PRO A 1 106 ? 3.476 -8.525 7.635 1.00 97.81 106 PRO A CA 1
ATOM 832 C C . PRO A 1 106 ? 3.258 -9.760 8.518 1.00 97.81 106 PRO A C 1
ATOM 834 O O . PRO A 1 106 ? 3.532 -10.895 8.130 1.00 97.81 106 PRO A O 1
ATOM 837 N N . ARG A 1 107 ? 2.728 -9.539 9.721 1.00 97.50 107 ARG A N 1
ATOM 838 C CA . ARG A 1 107 ? 2.614 -10.558 10.782 1.00 97.50 107 ARG A CA 1
ATOM 839 C C . ARG A 1 107 ? 1.215 -11.130 10.940 1.00 97.50 107 ARG A C 1
ATOM 841 O O . ARG A 1 107 ? 1.046 -12.184 11.548 1.00 97.50 107 ARG A O 1
ATOM 848 N N . ASP A 1 108 ? 0.208 -10.423 10.446 1.00 98.50 108 ASP A N 1
ATOM 849 C CA . ASP A 1 108 ? -1.182 -10.854 10.496 1.00 98.50 108 ASP A CA 1
ATOM 850 C C . ASP A 1 108 ? -1.954 -10.421 9.253 1.00 98.50 108 ASP A C 1
ATOM 852 O O . ASP A 1 108 ? -1.438 -9.720 8.386 1.00 98.50 108 ASP A O 1
ATOM 856 N N . ILE A 1 109 ? -3.218 -10.838 9.184 1.00 98.69 109 ILE A N 1
ATOM 857 C CA . ILE A 1 109 ? -4.077 -10.585 8.030 1.00 98.69 109 ILE A CA 1
ATOM 858 C C . ILE A 1 109 ? -4.247 -9.092 7.717 1.00 98.69 109 ILE A C 1
ATOM 860 O O . ILE A 1 109 ? -4.384 -8.730 6.557 1.00 98.69 109 ILE A O 1
ATOM 864 N N . TYR A 1 110 ? -4.214 -8.210 8.717 1.00 98.75 110 TYR A N 1
ATOM 865 C CA . TYR A 1 110 ? -4.429 -6.778 8.504 1.00 98.75 110 TYR A CA 1
ATOM 866 C C . TYR A 1 110 ? -3.196 -6.117 7.891 1.00 98.75 110 TYR A C 1
ATOM 868 O O . TYR A 1 110 ? -3.321 -5.330 6.958 1.00 98.75 110 TYR A O 1
ATOM 876 N N . GLU A 1 111 ? -2.012 -6.477 8.391 1.00 98.81 111 GLU A N 1
ATOM 877 C CA . GLU A 1 111 ? -0.739 -6.065 7.797 1.00 98.81 111 GLU A CA 1
ATOM 878 C C . GLU A 1 111 ? -0.590 -6.640 6.378 1.00 98.81 111 GLU A C 1
ATOM 880 O O . GLU A 1 111 ? -0.203 -5.922 5.465 1.00 98.81 111 GLU A O 1
ATOM 885 N N . MET A 1 112 ? -0.985 -7.898 6.155 1.00 98.88 112 MET A N 1
ATOM 886 C CA . MET A 1 112 ? -0.966 -8.505 4.817 1.00 98.88 112 MET A CA 1
ATOM 887 C C . MET A 1 112 ? -1.881 -7.761 3.840 1.00 98.88 112 MET A C 1
ATOM 889 O O . MET A 1 112 ? -1.474 -7.492 2.715 1.00 98.88 112 MET A O 1
ATOM 893 N N . ILE A 1 113 ? -3.098 -7.400 4.267 1.00 98.88 113 ILE A N 1
ATOM 894 C CA . ILE A 1 113 ? -4.053 -6.675 3.420 1.00 98.88 113 ILE A CA 1
ATOM 895 C C . ILE A 1 113 ? -3.504 -5.309 3.006 1.00 98.88 113 ILE A C 1
ATOM 897 O O . ILE A 1 113 ? -3.641 -4.958 1.837 1.00 98.88 113 ILE A O 1
ATOM 901 N N . ILE A 1 114 ? -2.919 -4.526 3.921 1.00 98.81 114 ILE A N 1
ATOM 902 C CA . ILE A 1 114 ? -2.415 -3.193 3.555 1.00 98.81 114 ILE A CA 1
ATOM 903 C C . ILE A 1 114 ? -1.183 -3.285 2.647 1.00 98.81 114 ILE A C 1
ATOM 905 O O . ILE A 1 114 ? -1.146 -2.566 1.656 1.00 98.81 114 ILE A O 1
ATOM 909 N N . CYS A 1 115 ? -0.249 -4.212 2.898 1.00 98.75 115 CYS A N 1
ATOM 910 C CA . CYS A 1 115 ? 0.893 -4.442 2.004 1.00 98.75 115 CYS A CA 1
ATOM 911 C C . CYS A 1 115 ? 0.436 -4.853 0.596 1.00 98.75 115 CYS A C 1
ATOM 913 O O . CYS A 1 115 ? 0.924 -4.321 -0.397 1.00 98.75 115 CYS A O 1
ATOM 915 N N . ASP A 1 116 ? -0.531 -5.772 0.504 1.00 98.75 116 ASP A N 1
ATOM 916 C CA . ASP A 1 116 ? -1.090 -6.190 -0.784 1.00 98.75 116 ASP A CA 1
ATOM 917 C C . ASP A 1 116 ? -1.867 -5.064 -1.476 1.00 98.75 116 ASP A C 1
ATOM 919 O O . ASP A 1 116 ? -1.887 -5.011 -2.701 1.00 98.75 116 ASP A O 1
ATOM 923 N N . SER A 1 117 ? -2.515 -4.178 -0.712 1.00 98.75 117 SER A N 1
ATOM 924 C CA . SER A 1 117 ? -3.271 -3.041 -1.255 1.00 98.75 117 SER A CA 1
ATOM 925 C C . SER A 1 117 ? -2.351 -1.955 -1.808 1.00 98.75 117 SER A C 1
ATOM 927 O O . SER A 1 117 ? -2.645 -1.399 -2.859 1.00 98.75 117 SER A O 1
ATOM 929 N N . ASP A 1 118 ? -1.243 -1.674 -1.126 1.00 98.69 118 ASP A N 1
ATOM 930 C CA . ASP A 1 118 ? -0.236 -0.697 -1.551 1.00 98.69 118 ASP A CA 1
ATOM 931 C C . ASP A 1 118 ? 0.482 -1.145 -2.844 1.00 98.69 118 ASP A C 1
ATOM 933 O O . ASP A 1 118 ? 0.646 -0.397 -3.812 1.00 98.69 118 ASP A O 1
ATOM 937 N N . LEU A 1 119 ? 0.779 -2.444 -2.935 1.00 98.19 119 LEU A N 1
ATOM 938 C CA . LEU A 1 119 ? 1.443 -3.056 -4.088 1.00 98.19 119 LEU A CA 1
ATOM 939 C C . LEU A 1 119 ? 0.469 -3.692 -5.101 1.00 98.19 119 LEU A C 1
ATOM 941 O O . LEU A 1 119 ? 0.889 -4.418 -6.003 1.00 98.19 119 LEU A O 1
ATOM 945 N N . ASP A 1 120 ? -0.836 -3.412 -5.004 1.00 98.38 120 ASP A N 1
ATOM 946 C CA . ASP A 1 120 ? -1.874 -4.026 -5.854 1.00 98.38 120 ASP A CA 1
ATOM 947 C C . ASP A 1 120 ? -1.673 -3.702 -7.343 1.00 98.38 120 ASP A C 1
ATOM 949 O O . ASP A 1 120 ? -1.957 -4.535 -8.210 1.00 98.38 120 ASP A O 1
ATOM 953 N N . HIS A 1 121 ? -1.135 -2.510 -7.640 1.00 97.88 121 HIS A N 1
ATOM 954 C CA . HIS A 1 121 ? -0.844 -2.038 -8.997 1.00 97.88 121 HIS A CA 1
ATOM 955 C C . HIS A 1 121 ? 0.090 -2.977 -9.771 1.00 97.88 121 HIS A C 1
ATOM 957 O O . HIS A 1 121 ? -0.036 -3.077 -10.987 1.00 97.88 121 HIS A O 1
ATOM 963 N N . LEU A 1 122 ? 0.954 -3.742 -9.092 1.00 97.62 122 LEU A N 1
ATOM 964 C CA . LEU A 1 122 ? 1.871 -4.691 -9.734 1.00 97.62 122 LEU A CA 1
ATOM 965 C C . LEU A 1 122 ? 1.147 -5.807 -10.496 1.00 97.62 122 LEU A C 1
ATOM 967 O O . LEU A 1 122 ? 1.695 -6.369 -11.442 1.00 97.62 122 LEU A O 1
ATOM 971 N N . GLY A 1 123 ? -0.089 -6.132 -10.109 1.00 97.94 123 GLY A N 1
ATOM 972 C CA . GLY A 1 123 ? -0.932 -7.110 -10.797 1.00 97.94 123 GLY A CA 1
ATOM 973 C C . GLY A 1 123 ? -2.160 -6.493 -11.461 1.00 97.94 123 GLY A C 1
ATOM 974 O O . GLY A 1 123 ? -3.198 -7.152 -11.544 1.00 97.94 123 GLY A O 1
ATOM 975 N N . ARG A 1 124 ? -2.079 -5.232 -11.895 1.00 97.81 124 ARG A N 1
ATOM 976 C CA . ARG A 1 124 ? -3.143 -4.536 -12.630 1.00 97.81 124 ARG A CA 1
ATOM 977 C C . ARG A 1 124 ? -2.724 -4.225 -14.064 1.00 97.81 124 ARG A C 1
ATOM 979 O O . ARG A 1 124 ? -1.552 -4.327 -14.418 1.00 97.81 124 ARG A O 1
ATOM 986 N N . ASP A 1 125 ? -3.703 -3.880 -14.895 1.00 97.44 125 ASP A N 1
ATOM 987 C CA . ASP A 1 125 ? -3.459 -3.483 -16.286 1.00 97.44 125 ASP A CA 1
ATOM 988 C C . ASP A 1 125 ? -2.768 -2.119 -16.394 1.00 97.44 125 ASP A C 1
ATOM 990 O O . ASP A 1 125 ? -1.998 -1.925 -17.325 1.00 97.44 125 ASP A O 1
ATOM 994 N N . ASP A 1 126 ? -2.975 -1.224 -15.421 1.00 97.19 126 ASP A N 1
ATOM 995 C CA . ASP A 1 126 ? -2.337 0.098 -15.349 1.00 97.19 126 ASP A CA 1
ATOM 996 C C . ASP A 1 126 ? -0.935 0.075 -14.704 1.00 97.19 126 ASP A C 1
ATOM 998 O O . ASP A 1 126 ? -0.397 1.105 -14.290 1.00 97.19 126 ASP A O 1
ATOM 1002 N N . PHE A 1 127 ? -0.343 -1.117 -14.568 1.00 97.00 127 PHE A N 1
ATOM 1003 C CA . PHE A 1 127 ? 1.004 -1.293 -14.030 1.00 97.00 127 PHE A CA 1
ATOM 1004 C C . PHE A 1 127 ? 2.067 -0.476 -14.788 1.00 97.00 127 PHE A C 1
ATOM 1006 O O . PHE A 1 127 ? 2.862 0.180 -14.111 1.00 97.00 127 PHE A O 1
ATOM 1013 N N . PRO A 1 128 ? 2.120 -0.468 -16.139 1.00 95.69 128 PRO A N 1
ATOM 1014 C CA . PRO A 1 128 ? 3.129 0.304 -16.863 1.00 95.69 128 PRO A CA 1
ATOM 1015 C C . PRO A 1 128 ? 3.052 1.804 -16.565 1.00 95.69 128 PRO A C 1
ATOM 1017 O O . PRO A 1 128 ? 4.079 2.427 -16.306 1.00 95.69 128 PRO A O 1
ATOM 1020 N N . GLU A 1 129 ? 1.848 2.378 -16.531 1.00 96.81 129 GLU A N 1
ATOM 1021 C CA . GLU A 1 129 ? 1.649 3.794 -16.219 1.00 96.81 129 GLU A CA 1
ATOM 1022 C C . GLU A 1 129 ? 2.065 4.112 -14.779 1.00 96.81 129 GLU A C 1
ATOM 1024 O O . GLU A 1 129 ? 2.752 5.101 -14.526 1.00 96.81 129 GLU A O 1
ATOM 1029 N N . LYS A 1 130 ? 1.688 3.256 -13.824 1.00 97.50 130 LYS A N 1
ATOM 1030 C CA . LYS A 1 130 ? 2.050 3.405 -12.408 1.00 97.50 130 LYS A CA 1
ATOM 1031 C C . LYS A 1 130 ? 3.560 3.279 -12.183 1.00 97.50 130 LYS A C 1
ATOM 1033 O O . LYS A 1 130 ? 4.132 4.085 -11.451 1.00 97.50 130 LYS A O 1
ATOM 1038 N N . SER A 1 131 ? 4.205 2.328 -12.856 1.00 96.56 131 SER A N 1
ATOM 1039 C CA . SER A 1 131 ? 5.662 2.155 -12.850 1.00 96.56 131 SER A CA 1
ATOM 1040 C C . SER A 1 131 ? 6.375 3.392 -13.398 1.00 96.56 131 SER A C 1
ATOM 1042 O O . SER A 1 131 ? 7.369 3.831 -12.826 1.00 96.56 131 SER A O 1
ATOM 1044 N N . GLU A 1 132 ? 5.862 3.990 -14.472 1.00 96.62 132 GLU A N 1
ATOM 1045 C CA . GLU A 1 132 ? 6.450 5.202 -15.043 1.00 96.62 132 GLU A CA 1
ATOM 1046 C C . GLU A 1 132 ? 6.340 6.405 -14.094 1.00 96.62 132 GLU A C 1
ATOM 1048 O O . GLU A 1 132 ? 7.301 7.157 -13.928 1.00 96.62 132 GLU A O 1
ATOM 1053 N N . LEU A 1 133 ? 5.209 6.565 -13.400 1.00 98.12 133 LEU A N 1
ATOM 1054 C CA . LEU A 1 133 ? 5.057 7.609 -12.380 1.00 98.12 133 LEU A CA 1
ATOM 1055 C C . LEU A 1 133 ? 6.044 7.425 -11.218 1.00 98.12 133 LEU A C 1
ATOM 1057 O O . LEU A 1 133 ? 6.664 8.401 -10.792 1.00 98.12 133 LEU A O 1
ATOM 1061 N N . LEU A 1 134 ? 6.235 6.187 -10.746 1.00 97.19 134 LEU A N 1
ATOM 1062 C CA . LEU A 1 134 ? 7.243 5.863 -9.731 1.00 97.19 134 LEU A CA 1
ATOM 1063 C C . LEU A 1 134 ? 8.657 6.196 -10.214 1.00 97.19 134 LEU A C 1
ATOM 1065 O O . LEU A 1 134 ? 9.438 6.784 -9.463 1.00 97.19 134 LEU A O 1
ATOM 1069 N N . ARG A 1 135 ? 8.986 5.868 -11.467 1.00 96.81 135 ARG A N 1
ATOM 1070 C CA . ARG A 1 135 ? 10.287 6.185 -12.063 1.00 96.81 135 ARG A CA 1
ATOM 1071 C C . ARG A 1 135 ? 10.550 7.688 -12.078 1.00 96.81 135 ARG A C 1
ATOM 1073 O O . ARG A 1 135 ? 11.613 8.127 -11.636 1.00 96.81 135 ARG A O 1
ATOM 1080 N N . ILE A 1 136 ? 9.586 8.465 -12.582 1.00 97.25 136 ILE A N 1
ATOM 1081 C CA . ILE A 1 136 ? 9.670 9.929 -12.659 1.00 97.25 136 ILE A CA 1
ATOM 1082 C C . ILE A 1 136 ? 9.851 10.515 -11.260 1.00 97.25 136 ILE A C 1
ATOM 1084 O O . ILE A 1 136 ? 10.713 11.368 -11.061 1.00 97.25 136 ILE A O 1
ATOM 1088 N N . GLU A 1 137 ? 9.072 10.044 -10.287 1.00 97.75 137 GLU A N 1
ATOM 1089 C CA . GLU A 1 137 ? 9.155 10.525 -8.911 1.00 97.75 137 GLU A CA 1
ATOM 1090 C C . GLU A 1 137 ? 10.516 10.239 -8.262 1.00 97.75 137 GLU A C 1
ATOM 1092 O O . GLU A 1 137 ? 11.062 11.098 -7.570 1.00 97.75 137 GLU A O 1
ATOM 1097 N N . ASN A 1 138 ? 11.089 9.059 -8.510 1.00 95.25 138 ASN A N 1
ATOM 1098 C CA . ASN A 1 138 ? 12.398 8.682 -7.975 1.00 95.25 138 ASN A CA 1
ATOM 1099 C C . ASN A 1 138 ? 13.575 9.248 -8.789 1.00 95.25 138 ASN A C 1
ATOM 1101 O O . ASN A 1 138 ? 14.725 9.089 -8.383 1.00 95.25 138 ASN A O 1
ATOM 1105 N N . GLY A 1 139 ? 13.315 9.908 -9.923 1.00 95.88 139 GLY A N 1
ATOM 1106 C CA . GLY A 1 139 ? 14.349 10.520 -10.759 1.00 95.88 139 GLY A CA 1
ATOM 1107 C C . GLY A 1 139 ? 15.333 9.517 -11.371 1.00 95.88 139 GLY A C 1
ATOM 1108 O O . GLY A 1 139 ? 16.485 9.871 -11.614 1.00 95.88 139 GLY A O 1
ATOM 1109 N N . VAL A 1 140 ? 14.901 8.273 -11.598 1.00 95.62 140 VAL A N 1
ATOM 1110 C CA . VAL A 1 140 ? 15.736 7.200 -12.165 1.00 95.62 140 VAL A CA 1
ATOM 1111 C C . VAL A 1 140 ? 15.589 7.188 -13.687 1.00 95.62 140 VAL A C 1
ATOM 1113 O O . VAL A 1 140 ? 14.487 7.363 -14.211 1.00 95.62 140 VAL A O 1
ATOM 1116 N N . ASP A 1 141 ? 16.681 7.000 -14.427 1.00 95.50 141 ASP A N 1
ATOM 1117 C CA . ASP A 1 141 ? 16.613 6.888 -15.885 1.00 95.50 141 ASP A CA 1
ATOM 1118 C C . ASP A 1 141 ? 15.902 5.598 -16.332 1.00 95.50 141 ASP A C 1
ATOM 1120 O O . ASP A 1 141 ? 15.780 4.629 -15.584 1.00 95.50 141 ASP A O 1
ATOM 1124 N N . GLU A 1 142 ? 15.400 5.605 -17.565 1.00 94.12 142 GLU A N 1
ATOM 1125 C CA . GLU A 1 142 ? 14.584 4.522 -18.122 1.00 94.12 142 GLU A CA 1
ATOM 1126 C C . GLU A 1 142 ? 15.330 3.178 -18.149 1.00 94.12 142 GLU A C 1
ATOM 1128 O O . GLU A 1 142 ? 14.794 2.156 -17.713 1.00 94.12 142 GLU A O 1
ATOM 1133 N N . ALA A 1 143 ? 16.596 3.193 -18.579 1.00 93.50 143 ALA A N 1
ATOM 1134 C CA . ALA A 1 143 ? 17.409 1.990 -18.701 1.00 93.50 143 ALA A CA 1
ATOM 1135 C C . ALA A 1 143 ? 17.683 1.358 -17.329 1.00 93.50 143 ALA A C 1
ATOM 1137 O O . ALA A 1 143 ? 17.491 0.153 -17.166 1.00 93.50 143 ALA A O 1
ATOM 1138 N N . THR A 1 144 ? 18.052 2.160 -16.326 1.00 94.88 144 THR A N 1
ATOM 1139 C CA . THR A 1 144 ? 18.262 1.681 -14.950 1.00 94.88 144 THR A CA 1
ATOM 1140 C C . THR A 1 144 ? 16.958 1.207 -14.306 1.00 94.88 144 THR A C 1
ATOM 1142 O O . THR A 1 144 ? 16.927 0.177 -13.624 1.00 94.88 144 THR A O 1
ATOM 1145 N N . TRP A 1 145 ? 15.855 1.934 -14.509 1.00 95.31 145 TRP A N 1
ATOM 1146 C CA . TRP A 1 145 ? 14.580 1.604 -13.875 1.00 95.31 145 TRP A CA 1
ATOM 1147 C C . TRP A 1 145 ? 14.049 0.255 -14.345 1.00 95.31 145 TRP A C 1
ATOM 1149 O O . TRP A 1 145 ? 13.806 -0.638 -13.538 1.00 95.31 145 TRP A O 1
ATOM 1159 N N . TYR A 1 146 ? 13.914 0.072 -15.652 1.00 93.56 146 TYR A N 1
ATOM 1160 C CA . TYR A 1 146 ? 13.290 -1.124 -16.207 1.00 93.56 146 TYR A CA 1
ATOM 1161 C C . TYR A 1 146 ? 14.282 -2.253 -16.508 1.00 93.56 146 TYR A C 1
ATOM 1163 O O . TYR A 1 146 ? 13.866 -3.405 -16.627 1.00 93.56 146 TYR A O 1
ATOM 1171 N N . GLY A 1 147 ? 15.574 -1.945 -16.646 1.00 92.38 147 GLY A N 1
ATOM 1172 C CA . GLY A 1 147 ? 16.625 -2.943 -16.836 1.00 92.38 147 GLY A CA 1
ATOM 1173 C C . GLY A 1 147 ? 17.084 -3.595 -15.532 1.00 92.38 147 GLY A C 1
ATOM 1174 O O . GLY A 1 147 ? 17.436 -4.773 -15.542 1.00 92.38 147 GLY A O 1
ATOM 1175 N N . GLU A 1 148 ? 17.048 -2.858 -14.415 1.00 92.69 148 GLU A N 1
ATOM 1176 C CA . GLU A 1 148 ? 17.623 -3.307 -13.139 1.00 92.69 148 GLU A CA 1
ATOM 1177 C C . GLU A 1 148 ? 16.637 -3.190 -11.970 1.00 92.69 148 GLU A C 1
ATOM 1179 O O . GLU A 1 148 ? 16.303 -4.196 -11.343 1.00 92.69 148 GLU A O 1
ATOM 1184 N N . SER A 1 149 ? 16.125 -1.987 -11.694 1.00 93.12 149 SER A N 1
ATOM 1185 C CA . SER A 1 149 ? 15.376 -1.702 -10.456 1.00 93.12 149 SER A CA 1
ATOM 1186 C C . SER A 1 149 ? 14.038 -2.451 -10.378 1.00 93.12 149 SER A C 1
ATOM 1188 O O . SER A 1 149 ? 13.755 -3.131 -9.390 1.00 9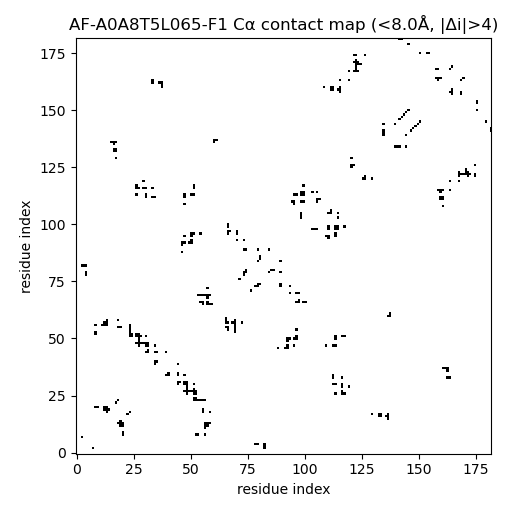3.12 149 SER A O 1
ATOM 1190 N N . GLN A 1 150 ? 13.220 -2.359 -11.429 1.00 92.75 150 GLN A N 1
ATOM 1191 C CA . GLN A 1 150 ? 11.898 -2.978 -11.502 1.00 92.75 150 GLN A CA 1
ATOM 1192 C C . GLN A 1 150 ? 11.984 -4.514 -11.565 1.00 92.75 150 GLN A C 1
ATOM 1194 O O . GLN A 1 150 ? 11.258 -5.166 -10.807 1.00 92.75 150 GLN A O 1
ATOM 1199 N N . PRO A 1 151 ? 12.855 -5.129 -12.400 1.00 92.94 151 PRO A N 1
ATOM 1200 C CA . PRO A 1 151 ? 13.030 -6.579 -12.390 1.00 92.94 151 PRO A CA 1
ATOM 1201 C C . PRO A 1 151 ? 13.503 -7.117 -11.039 1.00 92.94 151 PRO A C 1
ATOM 1203 O O . PRO A 1 151 ? 12.956 -8.117 -10.580 1.00 92.94 151 PRO A O 1
ATOM 1206 N N . GLU A 1 152 ? 14.469 -6.458 -10.388 1.00 92.94 152 GLU A N 1
ATOM 1207 C CA . GLU A 1 152 ? 14.974 -6.898 -9.081 1.00 92.94 152 GLU A CA 1
ATOM 1208 C C . GLU A 1 152 ? 13.884 -6.816 -8.007 1.00 92.94 152 GLU A C 1
ATOM 1210 O O . GLU A 1 152 ? 13.696 -7.765 -7.248 1.00 92.94 152 GLU A O 1
ATOM 1215 N N . PHE A 1 153 ? 13.093 -5.738 -7.996 1.00 93.19 153 PHE A N 1
ATOM 1216 C CA . PHE A 1 153 ? 11.959 -5.601 -7.081 1.00 93.19 153 PHE A CA 1
ATOM 1217 C C . PHE A 1 153 ? 10.883 -6.679 -7.300 1.00 93.19 153 PHE A C 1
ATOM 1219 O O . PHE A 1 153 ? 10.334 -7.227 -6.344 1.00 93.19 153 PHE A O 1
ATOM 1226 N N . LEU A 1 154 ? 10.579 -7.013 -8.558 1.00 93.94 154 LEU A N 1
ATOM 1227 C CA . LEU A 1 154 ? 9.520 -7.964 -8.904 1.00 93.94 154 LEU A CA 1
ATOM 1228 C C . LEU A 1 154 ? 9.925 -9.435 -8.773 1.00 93.94 154 LEU A C 1
ATOM 1230 O O . LEU A 1 154 ? 9.045 -10.290 -8.631 1.00 93.94 154 LEU A O 1
ATOM 1234 N N . LYS A 1 155 ? 11.220 -9.747 -8.860 1.00 89.06 155 LYS A N 1
ATOM 1235 C CA . LYS A 1 155 ? 11.748 -11.113 -8.985 1.00 89.06 155 LYS A CA 1
ATOM 1236 C C . LYS A 1 155 ? 11.175 -12.080 -7.949 1.00 89.06 155 LYS A C 1
ATOM 1238 O O . LYS A 1 155 ? 10.651 -13.127 -8.327 1.00 89.06 155 LYS A O 1
ATOM 1243 N N . ASP A 1 156 ? 11.206 -11.691 -6.679 1.00 87.94 156 ASP A N 1
ATOM 1244 C CA . ASP A 1 156 ? 10.726 -12.510 -5.559 1.00 87.94 156 ASP A CA 1
ATOM 1245 C C . ASP A 1 156 ? 9.379 -12.015 -5.000 1.00 87.94 156 ASP A C 1
ATOM 1247 O O . ASP A 1 156 ? 8.888 -12.513 -3.983 1.00 87.94 156 ASP A O 1
ATOM 1251 N N . PHE A 1 157 ? 8.742 -11.050 -5.676 1.00 95.38 157 PHE A N 1
ATOM 1252 C CA . PHE A 1 157 ? 7.467 -10.502 -5.235 1.00 95.38 157 PHE A CA 1
ATOM 1253 C C . PHE A 1 157 ? 6.332 -11.517 -5.409 1.00 95.38 157 PHE A C 1
ATOM 1255 O O . PHE A 1 157 ? 6.093 -12.065 -6.495 1.00 95.38 157 PHE A O 1
ATOM 1262 N N . SER A 1 158 ? 5.577 -11.703 -4.328 1.00 95.69 158 SER A N 1
ATOM 1263 C CA . SER A 1 158 ? 4.289 -12.384 -4.326 1.00 95.69 158 SER A CA 1
ATOM 1264 C C . SER A 1 158 ? 3.368 -11.714 -3.313 1.00 95.69 158 SER A C 1
ATOM 1266 O O . SER A 1 158 ? 3.811 -11.321 -2.236 1.00 95.69 158 SER A O 1
ATOM 1268 N N . PHE A 1 159 ? 2.085 -11.611 -3.653 1.00 98.31 159 PHE A N 1
ATOM 1269 C CA . PHE A 1 159 ? 1.073 -11.141 -2.711 1.00 98.31 159 PHE A CA 1
ATOM 1270 C C . PHE A 1 159 ? 0.980 -12.072 -1.497 1.00 98.31 159 PHE A C 1
ATOM 1272 O O . PHE A 1 159 ? 1.242 -13.272 -1.608 1.00 98.31 159 PHE A O 1
ATOM 1279 N N . TYR A 1 160 ? 0.562 -11.554 -0.348 1.00 98.50 160 TYR A N 1
ATOM 1280 C CA . TYR A 1 160 ? 0.450 -12.314 0.895 1.00 98.50 160 TYR A CA 1
ATOM 1281 C C . TYR A 1 160 ? -0.891 -13.050 1.003 1.00 98.50 160 TYR A C 1
ATOM 1283 O O . TYR A 1 160 ? -0.927 -14.268 1.236 1.00 98.50 160 TYR A O 1
ATOM 1291 N N . THR A 1 161 ? -1.993 -12.330 0.796 1.00 98.56 161 THR A N 1
ATOM 1292 C CA . THR A 1 161 ? -3.370 -12.803 0.986 1.00 98.56 161 THR A CA 1
ATOM 1293 C C . THR A 1 161 ? -3.835 -13.737 -0.129 1.00 98.56 161 THR A C 1
ATOM 1295 O O . THR A 1 161 ? -3.350 -13.713 -1.265 1.00 98.56 161 THR A O 1
ATOM 1298 N N . ASN A 1 162 ? -4.813 -14.593 0.181 1.00 98.00 162 ASN A N 1
ATOM 1299 C CA . ASN A 1 162 ? -5.386 -15.488 -0.821 1.00 98.00 162 ASN A CA 1
ATOM 1300 C C . ASN A 1 162 ? -6.219 -14.704 -1.842 1.00 98.00 162 ASN A C 1
ATOM 1302 O O . ASN A 1 162 ? -6.255 -15.083 -3.016 1.00 98.00 162 ASN A O 1
ATOM 1306 N N . SER A 1 163 ? -6.887 -13.631 -1.413 1.00 96.62 163 SER A N 1
ATOM 1307 C CA . SER A 1 163 ? -7.652 -12.743 -2.282 1.00 96.62 163 SER A CA 1
ATOM 1308 C C . SER A 1 163 ? -6.762 -12.043 -3.299 1.00 96.62 163 SER A C 1
ATOM 1310 O O . SER A 1 163 ? -7.058 -12.127 -4.491 1.00 96.62 163 SER A O 1
ATOM 1312 N N . ALA A 1 164 ? -5.655 -11.429 -2.870 1.00 98.38 164 ALA A N 1
ATOM 1313 C CA . ALA A 1 164 ? -4.753 -10.725 -3.775 1.00 98.38 164 ALA A CA 1
ATOM 1314 C C . ALA A 1 164 ? -4.077 -11.692 -4.753 1.00 98.38 164 ALA A C 1
ATOM 1316 O O . ALA A 1 164 ? -4.099 -11.452 -5.958 1.00 98.38 164 ALA A O 1
ATOM 1317 N N . LYS A 1 165 ? -3.611 -12.863 -4.292 1.00 98.56 165 LYS A N 1
ATOM 1318 C CA . LYS A 1 165 ? -3.085 -13.916 -5.187 1.00 98.56 165 LYS A CA 1
ATOM 1319 C C . LYS A 1 165 ? -4.078 -14.306 -6.281 1.00 98.56 165 LYS A C 1
ATOM 1321 O O . LYS A 1 165 ? -3.694 -14.428 -7.440 1.00 98.56 165 LYS A O 1
ATOM 1326 N N . LYS A 1 166 ? -5.357 -14.487 -5.937 1.00 97.88 166 LYS A N 1
ATOM 1327 C CA . LYS A 1 166 ? -6.400 -14.851 -6.911 1.00 97.88 166 LYS A CA 1
ATOM 1328 C C . LYS A 1 166 ? -6.754 -13.706 -7.854 1.00 97.88 166 LYS A C 1
ATOM 1330 O O . LYS A 1 166 ? -6.983 -13.953 -9.031 1.00 97.88 166 LYS A O 1
ATOM 1335 N N . LEU A 1 167 ? -6.828 -12.482 -7.337 1.00 97.19 167 LEU A N 1
ATOM 1336 C CA . LEU A 1 167 ? -7.263 -11.312 -8.097 1.00 97.19 167 LEU A CA 1
ATOM 1337 C C . LEU A 1 167 ? -6.164 -10.763 -9.016 1.00 97.19 167 LEU A C 1
ATOM 1339 O O . LEU A 1 167 ? -6.463 -10.257 -10.094 1.00 97.19 167 LEU A O 1
ATOM 1343 N N . ARG A 1 168 ? -4.905 -10.844 -8.576 1.00 98.06 168 ARG A N 1
ATOM 1344 C CA . ARG A 1 168 ? -3.760 -10.142 -9.170 1.00 98.06 168 ARG A CA 1
ATOM 1345 C C . ARG A 1 168 ? -2.644 -11.064 -9.638 1.00 98.06 168 ARG A C 1
ATOM 1347 O O . ARG A 1 168 ? -1.840 -10.650 -10.461 1.00 98.06 168 ARG A O 1
ATOM 1354 N N . GLY A 1 169 ? -2.588 -12.310 -9.163 1.00 97.50 169 GLY A N 1
ATOM 1355 C CA . GLY A 1 169 ? -1.456 -13.208 -9.410 1.00 97.50 169 GLY A CA 1
ATOM 1356 C C . GLY A 1 169 ? -1.210 -13.508 -10.888 1.00 97.50 169 GLY A C 1
ATOM 1357 O O . GLY A 1 169 ? -0.077 -13.411 -11.342 1.00 97.50 169 GLY A O 1
ATOM 1358 N N . ALA A 1 170 ? -2.257 -13.809 -11.663 1.00 97.75 170 ALA A N 1
ATOM 1359 C CA . ALA A 1 170 ? -2.099 -14.072 -13.097 1.00 97.75 170 ALA A CA 1
ATOM 1360 C C . ALA A 1 170 ? -1.5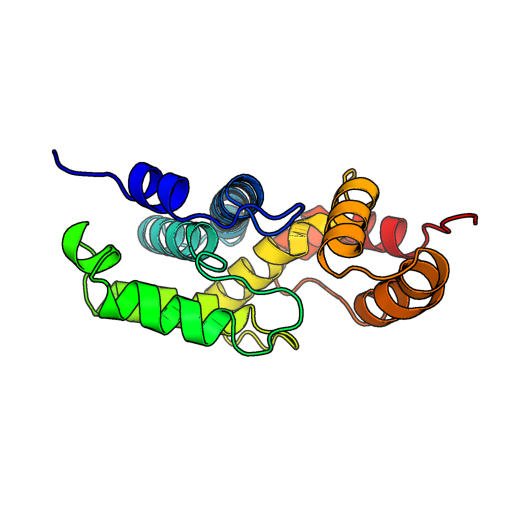36 -12.848 -13.839 1.00 97.75 170 ALA A C 1
ATOM 1362 O O . ALA A 1 170 ? -0.567 -12.968 -14.585 1.00 97.75 170 ALA A O 1
ATOM 1363 N N . LYS A 1 171 ? -2.096 -11.663 -13.565 1.00 97.88 171 LYS A N 1
ATOM 1364 C CA . LYS A 1 171 ? -1.664 -10.411 -14.186 1.00 97.88 171 LYS A CA 1
ATOM 1365 C C . LYS A 1 171 ? -0.270 -9.979 -13.731 1.00 97.88 171 LYS A C 1
ATOM 1367 O O . LYS A 1 171 ? 0.505 -9.509 -14.550 1.00 97.88 171 LYS A O 1
ATOM 1372 N N . LEU A 1 172 ? 0.089 -10.199 -12.468 1.00 97.75 172 LEU A N 1
ATOM 1373 C CA . LEU A 1 172 ? 1.446 -9.982 -11.964 1.00 97.75 172 LEU A CA 1
ATOM 1374 C C . LEU A 1 172 ? 2.472 -10.786 -12.777 1.00 97.75 172 LEU A C 1
ATOM 1376 O O . LEU A 1 172 ? 3.495 -10.244 -13.184 1.00 97.75 172 LEU A O 1
ATOM 1380 N N . GLU A 1 173 ? 2.192 -12.059 -13.063 1.00 96.81 173 GLU A N 1
ATOM 1381 C CA . GLU A 1 173 ? 3.086 -12.907 -13.865 1.00 96.81 173 GLU A CA 1
ATOM 1382 C C . GLU A 1 173 ? 3.142 -12.505 -15.351 1.00 96.81 173 GLU A C 1
ATOM 1384 O O . GLU A 1 173 ? 4.122 -12.807 -16.035 1.00 96.81 173 GLU A O 1
ATOM 1389 N N . GLU A 1 174 ? 2.116 -11.826 -15.872 1.00 96.00 174 GLU A N 1
ATOM 1390 C CA . GLU A 1 174 ? 2.181 -11.145 -17.172 1.00 96.00 174 GLU A CA 1
ATOM 1391 C C . GLU A 1 174 ? 3.057 -9.890 -17.088 1.00 96.00 174 GLU A C 1
ATOM 1393 O O . GLU A 1 174 ? 3.970 -9.723 -17.896 1.00 96.00 174 GLU A O 1
ATOM 1398 N N . ASN A 1 175 ? 2.830 -9.050 -16.078 1.00 95.56 175 ASN A N 1
ATOM 1399 C CA . ASN A 1 175 ? 3.531 -7.785 -15.875 1.00 95.56 175 ASN A CA 1
ATOM 1400 C C . ASN A 1 175 ? 5.037 -7.982 -15.654 1.00 95.56 1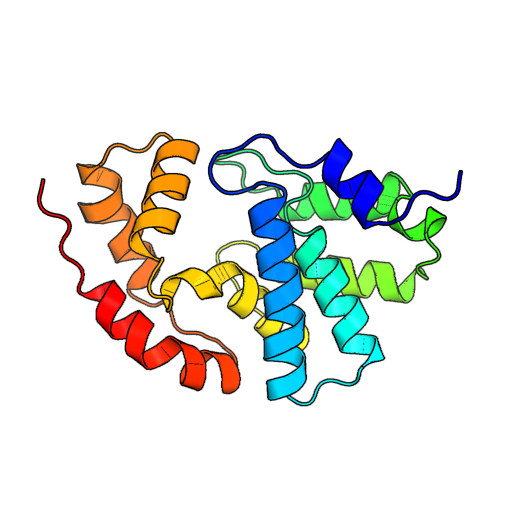75 ASN A C 1
ATOM 1402 O O . ASN A 1 175 ? 5.841 -7.245 -16.219 1.00 95.56 175 ASN A O 1
ATOM 1406 N N . LYS A 1 176 ? 5.438 -9.046 -14.948 1.00 93.69 176 LYS A N 1
ATOM 1407 C CA . LYS A 1 176 ? 6.845 -9.467 -14.793 1.00 93.69 176 LYS A CA 1
ATOM 1408 C C . LYS A 1 176 ? 7.561 -9.756 -16.116 1.00 93.69 176 LYS A C 1
ATOM 1410 O O . LYS A 1 176 ? 8.788 -9.763 -16.157 1.00 93.69 176 LYS A O 1
ATOM 1415 N N . LYS A 1 177 ? 6.821 -10.045 -17.190 1.00 91.25 177 LYS A N 1
ATOM 1416 C CA . LYS A 1 177 ? 7.373 -10.380 -18.513 1.00 91.25 177 LYS A CA 1
ATOM 1417 C C . LYS A 1 177 ? 7.393 -9.190 -19.465 1.00 91.25 177 LYS A C 1
ATOM 1419 O O . LYS A 1 177 ? 7.881 -9.348 -20.587 1.00 91.25 177 LYS A O 1
ATOM 1424 N N . ILE A 1 178 ? 6.854 -8.038 -19.061 1.00 86.38 178 ILE A N 1
ATOM 1425 C CA . ILE A 1 178 ? 6.869 -6.838 -19.892 1.00 86.38 178 ILE A CA 1
ATOM 1426 C C . ILE A 1 178 ? 8.324 -6.457 -20.142 1.00 86.38 178 ILE A C 1
ATOM 1428 O O . ILE A 1 178 ? 9.092 -6.186 -19.222 1.00 86.38 178 ILE A O 1
ATOM 1432 N N . LYS A 1 179 ? 8.696 -6.465 -21.421 1.00 76.88 179 LYS A N 1
ATOM 1433 C CA . LYS A 1 179 ? 9.956 -5.906 -21.889 1.00 76.88 179 LYS A CA 1
ATOM 1434 C C . LYS A 1 179 ? 9.672 -4.494 -22.350 1.00 76.88 179 LYS A C 1
ATOM 1436 O O . LYS A 1 179 ? 8.977 -4.292 -23.344 1.00 76.88 179 LYS A O 1
ATOM 1441 N N . PHE A 1 180 ? 10.195 -3.540 -21.607 1.00 71.44 180 PHE A N 1
ATOM 1442 C CA . PHE A 1 180 ? 10.227 -2.157 -22.033 1.00 71.44 180 PHE A CA 1
ATOM 1443 C C . PHE A 1 180 ? 11.355 -2.046 -23.071 1.00 71.44 180 PHE A C 1
ATOM 1445 O O . PHE A 1 180 ? 12.492 -2.432 -22.802 1.00 71.44 180 PHE A O 1
ATOM 1452 N N . ASN A 1 181 ? 11.003 -1.679 -24.305 1.00 57.88 181 ASN A N 1
ATOM 1453 C CA . ASN A 1 181 ? 11.974 -1.515 -25.385 1.00 57.88 181 ASN A CA 1
ATOM 1454 C C . ASN A 1 181 ? 12.482 -0.071 -25.344 1.00 57.88 181 ASN A C 1
ATOM 1456 O O . ASN A 1 181 ? 11.665 0.840 -25.473 1.00 57.88 181 ASN A O 1
ATOM 1460 N N . PHE A 1 182 ? 13.796 0.099 -25.193 1.00 55.94 182 PHE A N 1
ATOM 1461 C CA . PHE A 1 182 ? 14.504 1.385 -25.187 1.00 55.94 182 PHE A CA 1
ATOM 1462 C C . PHE A 1 182 ? 15.289 1.581 -26.480 1.00 55.94 182 PHE A C 1
ATOM 1464 O O . PHE A 1 182 ? 15.852 0.572 -26.974 1.00 55.94 182 PHE A O 1
#

Radius of gyration: 16.35 Å; Cα contacts (8 Å, |Δi|>4): 223; chains: 1; bounding box: 35×39×47 Å

Mean predicted aligned error: 3.73 Å

Secondary structure (DSSP, 8-state):
----HHHHHHHHS---SSSSHHHHHHHHHHHHHHHHHTT--HHHHHHHHHHHHHTTSS--TT-S-HHHHHHHHHHHS-HHHHHT--HHHHHHHHHHHHHSSSSP---SHHHHHHHHHHTGGGGSTTHHHHHHHHHHHHT--HHHIIIIIHHHHHHT---SSHHHHHHHHHHHHHHTT-----